Protein 3HZS (pdb70)

Foldseek 3Di:
DLCQADDCPDVCSLVVLVPDPQQDFLVQFQLLLLLLQCLQAPVCLQPDQFQCVPQCVCCVPVDPDNVSHHDRGHLLLVLQCQNHDDDDDDPVVSVVSSVVSNVNSVPDHSRSSSSSRQSAADQAPPHGHVQVCCCVPPNAGRRPPDPPGHHQASLNSNLSSLCSVPRHPADPVDGDVVSVVSSLVSLVSSDVSVVDHPVSSVVNVVVSD

Radius of gyration: 16.62 Å; Cα contacts (8 Å, |Δi|>4): 287; chains: 1; bounding box: 38×44×39 Å

InterPro domains:
  IPR001264 Glycosyl transferase, family 51 [PF00912] (75-250)
  IPR022978 Monofunctional glycosyl transferase [MF_01434] (1-269)
  IPR023346 Lysozyme-like domain superfamily [SSF53955] (76-265)
  IPR036950 Transglycosylase domain [G3DSA:1.10.3810.10] (61-268)
  IPR050396 Glycosyltransferase 51/Transpeptidase [PTHR32282] (18-265)

Solvent-accessible surface area: 11010 Å² total; per-residue (Å²): 55,129,162,39,15,7,136,22,136,79,8,82,35,0,98,60,1,65,132,23,124,37,47,14,28,0,82,56,2,24,105,47,0,12,0,0,0,1,1,34,16,2,46,38,0,92,113,16,144,0,58,14,133,173,2,75,68,130,6,105,154,88,47,185,36,112,196,68,77,47,62,73,30,12,0,0,11,20,5,0,76,40,2,12,89,127,84,121,127,50,166,103,69,50,64,96,2,55,124,9,0,108,125,0,26,178,109,14,87,33,36,42,0,0,5,2,0,0,0,7,8,59,0,2,83,113,38,67,8,0,18,12,0,0,53,92,47,49,37,8,5,1,42,97,95,25,140,136,69,76,70,0,53,13,16,28,0,0,11,0,0,0,7,23,82,28,28,98,116,30,67,26,149,124,46,58,123,76,0,39,82,90,0,33,58,0,0,78,37,0,59,112,45,132,59,12,79,87,105,64,29,91,98,2,32,62,86,31,160

Secondary structure (DSSP, 8-state):
-GGG-B--SSGGGGGGGGGSTT---GGGS-HHHHHHHHHHH-TTTTTSSSS-HHHHHHHHHT-SSSTT---S--HHHHHHHHHBPP----HHHHHHHHHHHHHHHHHS-HHHHHHHHHTSS--BTTB-SHHHHHHHHHS-B--TT-SSSPBPPHHHHHHHHHHTTSTTT--SSS--HHHHHHHHHHHHHHHHTTSS-HHHHHHHHHHH-

B-factor: mean 36.01, std 10.02, range [15.42, 77.29]

Nearest PDB structures (foldseek):
  3hzs-assembly1_A  TM=1.005E+00  e=8.837E-34  Staphylococcus aureus subsp. aureus MW2
  3vmq-assembly1_A  TM=9.433E-01  e=2.915E-25  Staphylococcus aureus subsp. aureus Mu50
  3vmt-assembly2_B  TM=9.239E-01  e=6.016E-25  Staphylococcus aureus subsp. aureus Mu50
  3vmq-assembly2_B  TM=9.248E-01  e=9.584E-25  Staphylococcus aureus subsp. aureus Mu50
  3vms-assembly1_A  TM=9.118E-01  e=1.608E-24  Staphylococcus aureus subsp. aureus Mu50

Sequence (209 aa):
NLYFQGHMDNVDELRKIENKSSFVSADNMPEYVKGAFISMQDERFYNHHGFDLKGTTRALFSTISDRDVQGGSTITQQVVKNYFYDNDRSFTRKVKELFFVAHRVEKQYNKNEILSFYLNNIYFGDNQYTLEGAANHYFGTTVNKNSTTMSHITVLQSAILASKVNAPSVYNINNMSENFTQQRRVSSTNLEKMKQQNYINETQYQQAMSQLN

Organism: Staphylococcus aureus (strain MW2) (NCBI:txid196620)

CATH classification: 1.10.3810.10

Structure (mmCIF, N/CA/C/O backbone):
data_3HZS
#
_entry.id   3HZS
#
_cell.length_a   114.422
_cell.length_b   114.422
_cell.length_c   128.844
_cell.angle_alpha   90.00
_cell.angle_beta   90.00
_cell.angle_gamma   120.00
#
_symmetry.space_group_name_H-M   'H 3 2'
#
loop_
_entity.id
_entity.type
_entity.pdbx_description
1 polymer 'Monofunctional glycosyltransferase'
2 non-polymer MOENOMYCIN
3 non-polymer 'PHOSPHATE ION'
4 water water
#
loop_
_atom_site.group_PDB
_atom_site.id
_atom_site.type_symbol
_atom_site.label_atom_id
_atom_site.label_alt_id
_atom_site.label_comp_id
_atom_site.label_asym_id
_atom_site.label_entity_id
_atom_site.label_seq_id
_atom_site.pdbx_PDB_ins_code
_atom_site.Cartn_x
_atom_site.Cartn_y
_atom_site.Cartn_z
_atom_site.occupancy
_atom_site.B_iso_or_equiv
_atom_site.auth_seq_id
_atom_site.auth_comp_id
_atom_site.auth_asym_id
_atom_site.auth_atom_id
_atom_site.pdbx_PDB_model_num
ATOM 1 N N . ASN A 1 1 ? -37.607 -42.871 52.086 1.00 41.38 60 ASN A N 1
ATOM 2 C CA . ASN A 1 1 ? -36.785 -42.569 53.323 1.00 34.73 60 ASN A CA 1
ATOM 3 C C . ASN A 1 1 ? -36.908 -43.626 54.422 1.00 32.63 60 ASN A C 1
ATOM 4 O O . ASN A 1 1 ? -36.467 -43.414 55.562 1.00 29.13 60 ASN A O 1
ATOM 9 N N . LEU A 1 2 ? -37.483 -44.776 54.095 1.00 27.99 61 LEU A N 1
ATOM 10 C CA . LEU A 1 2 ? -37.796 -45.784 55.133 1.00 30.13 61 LEU A CA 1
ATOM 11 C C . LEU A 1 2 ? -36.594 -46.237 55.936 1.00 26.49 61 LEU A C 1
ATOM 12 O O . LEU A 1 2 ? -36.714 -46.596 57.127 1.00 29.20 61 LEU A O 1
ATOM 17 N N . TYR A 1 3 ? -35.434 -46.244 55.308 1.00 27.06 62 TYR A N 1
ATOM 18 C CA . TYR A 1 3 ? -34.232 -46.733 55.995 1.00 28.61 62 TYR A CA 1
ATOM 19 C C . TYR A 1 3 ? -33.878 -45.886 57.231 1.00 23.50 62 TYR A C 1
ATOM 20 O O . TYR A 1 3 ? -33.321 -46.356 58.202 1.00 29.94 62 TYR A 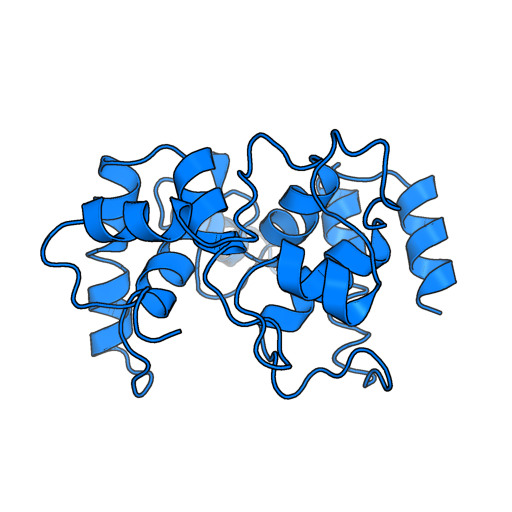O 1
ATOM 29 N N . PHE A 1 4 ? -34.224 -44.616 57.187 1.00 23.15 63 PHE A N 1
ATOM 30 C CA . PHE A 1 4 ? -33.890 -43.644 58.215 1.00 23.66 63 PHE A CA 1
ATOM 31 C C . PHE A 1 4 ? -35.145 -43.418 59.045 1.00 25.65 63 PHE A C 1
ATOM 32 O O . PHE A 1 4 ? -35.348 -42.328 59.606 1.00 28.66 63 PHE A O 1
ATOM 40 N N . GLN A 1 5 ? -35.996 -44.446 59.122 1.00 24.94 64 GLN A N 1
ATOM 41 C CA . GLN A 1 5 ? -37.132 -44.437 60.053 1.00 23.65 64 GLN A CA 1
ATOM 42 C C . GLN A 1 5 ? -37.087 -45.737 60.878 1.00 26.86 64 GLN A C 1
ATOM 43 O O . GLN A 1 5 ? -36.329 -46.625 60.533 1.00 26.74 64 GLN A O 1
ATOM 49 N N . GLY A 1 6 ? -37.876 -45.853 61.951 1.00 24.42 65 GLY A N 1
ATOM 50 C CA . GLY A 1 6 ? -37.793 -47.061 62.801 1.00 24.95 65 GLY A CA 1
ATOM 51 C C . GLY A 1 6 ? -38.767 -46.981 63.960 1.00 27.63 65 GLY A C 1
ATOM 52 O O . GLY A 1 6 ? -39.732 -46.217 63.886 1.00 24.16 65 GLY A O 1
ATOM 53 N N . HIS A 1 7 ? -38.510 -47.751 65.028 1.00 27.14 66 HIS A N 1
ATOM 54 C CA . HIS A 1 7 ? -39.426 -47.874 66.168 1.00 26.20 66 HIS A CA 1
ATOM 55 C C . HIS A 1 7 ? -38.788 -47.279 67.355 1.00 29.42 66 HIS A C 1
ATOM 56 O O . HIS A 1 7 ? -39.442 -47.106 68.375 1.00 29.57 66 HIS A O 1
ATOM 63 N N . MET A 1 8 ? -37.519 -46.854 67.212 1.00 28.77 67 MET A N 1
ATOM 64 C CA . MET A 1 8 ? -36.855 -46.247 68.330 1.00 28.76 67 MET A CA 1
ATOM 65 C C . MET A 1 8 ? -36.768 -47.211 69.524 1.00 31.78 67 MET A C 1
ATOM 66 O O . MET A 1 8 ? -37.076 -46.884 70.657 1.00 35.62 67 MET A O 1
ATOM 71 N N . ASP A 1 9 ? -36.247 -48.385 69.290 1.00 35.81 68 ASP A N 1
ATOM 72 C CA . ASP A 1 9 ? -35.797 -49.216 70.437 1.00 37.38 68 ASP A CA 1
ATOM 73 C C . ASP A 1 9 ? -34.719 -48.482 71.224 1.00 35.04 68 ASP A C 1
ATOM 74 O O . ASP A 1 9 ? -34.611 -48.629 72.420 1.00 42.34 68 ASP A O 1
ATOM 79 N N . ASN A 1 10 ? -33.913 -47.644 70.574 1.00 34.90 69 ASN A N 1
ATOM 80 C CA . ASN A 1 10 ? -32.898 -46.917 71.311 1.00 29.28 69 ASN A CA 1
ATOM 81 C C . ASN A 1 10 ? -32.781 -45.589 70.601 1.00 28.98 69 ASN A C 1
ATOM 82 O O . ASN A 1 10 ? -32.838 -45.590 69.388 1.00 27.94 69 ASN A O 1
ATOM 87 N N . VAL A 1 11 ? -32.574 -44.472 71.325 1.00 28.58 70 VAL A N 1
ATOM 88 C CA . VAL A 1 11 ? -32.421 -43.188 70.615 1.00 31.03 70 VAL A CA 1
ATOM 89 C C . VAL A 1 11 ? -31.221 -43.092 69.712 1.00 32.43 70 VAL A C 1
ATOM 90 O O . VAL A 1 11 ? -31.073 -42.106 68.967 1.00 33.43 70 VAL A O 1
ATOM 94 N N . ASP A 1 12 ? -30.347 -44.109 69.735 1.00 31.35 71 ASP A N 1
ATOM 95 C CA . ASP A 1 12 ? -29.134 -43.977 68.922 1.00 33.04 71 ASP A CA 1
ATOM 96 C C . ASP A 1 12 ? -29.451 -44.343 67.490 1.00 28.61 71 ASP A C 1
ATOM 97 O O . ASP A 1 12 ? -28.642 -44.146 66.589 1.00 27.77 71 ASP A O 1
ATOM 102 N N . GLU A 1 13 ? -30.686 -44.749 67.252 1.00 26.34 72 GLU A N 1
ATOM 103 C CA . GLU A 1 13 ? -31.098 -44.951 65.848 1.00 24.78 72 GLU A CA 1
ATOM 104 C C . GLU A 1 13 ? -31.052 -43.697 64.993 1.00 21.19 72 GLU A C 1
ATOM 105 O O . GLU A 1 13 ? -30.936 -43.776 63.769 1.00 27.33 72 GLU A O 1
ATOM 111 N N . LEU A 1 14 ? -31.161 -42.535 65.615 1.00 22.82 73 LEU A N 1
ATOM 112 C CA . LEU A 1 14 ? -31.131 -41.261 64.874 1.00 23.76 73 LEU A CA 1
ATOM 113 C C . LEU A 1 14 ? -29.735 -41.011 64.280 1.00 25.73 73 LEU A C 1
ATOM 114 O O . LEU A 1 14 ? -29.594 -40.283 63.293 1.00 28.61 73 LEU A O 1
ATOM 119 N N . ARG A 1 15 ? -28.702 -41.640 64.855 1.00 23.52 74 ARG A N 1
ATOM 120 C CA . ARG A 1 15 ? -27.305 -41.380 64.400 1.00 25.27 74 ARG A CA 1
ATOM 121 C C . ARG A 1 15 ? -27.141 -41.862 62.981 1.00 26.09 74 ARG A C 1
ATOM 122 O O . ARG A 1 15 ? -26.245 -41.430 62.260 1.00 30.91 74 ARG A O 1
ATOM 130 N N . LYS A 1 16 ? -28.010 -42.734 62.536 1.00 27.76 75 LYS A N 1
ATOM 131 C CA . LYS A 1 16 ? -27.838 -43.226 61.190 1.00 31.42 75 LYS A CA 1
ATOM 132 C C . LYS A 1 16 ? -28.151 -42.177 60.113 1.00 30.84 75 LYS A C 1
ATOM 133 O O . LYS A 1 16 ? -27.632 -42.262 58.994 1.00 31.25 75 LYS A O 1
ATOM 139 N N . ILE A 1 17 ? -28.938 -41.154 60.478 1.00 30.62 76 ILE A N 1
ATOM 140 C CA . ILE A 1 17 ? -29.133 -39.952 59.607 1.00 27.09 76 ILE A CA 1
ATOM 141 C C . ILE A 1 17 ? -27.797 -39.306 59.165 1.00 25.99 76 ILE A C 1
ATOM 142 O O . ILE A 1 17 ? -27.692 -38.719 58.089 1.00 26.72 76 ILE A O 1
ATOM 147 N N . GLU A 1 18 ? -26.769 -39.409 60.024 1.00 25.69 77 GLU A N 1
ATOM 148 C CA . GLU A 1 18 ? -25.447 -38.884 59.740 1.00 22.23 77 GLU A CA 1
ATOM 149 C C . GLU A 1 18 ? -24.762 -39.481 58.507 1.00 27.91 77 GLU A C 1
ATOM 150 O O . GLU A 1 18 ? -23.907 -38.838 57.878 1.00 29.04 77 GLU A O 1
ATOM 156 N N . ASN A 1 19 ? -25.150 -40.693 58.128 1.00 28.69 78 ASN A N 1
ATOM 157 C CA . ASN A 1 19 ? -24.602 -41.300 56.889 1.00 31.00 78 ASN A CA 1
ATOM 158 C C . ASN A 1 19 ? -25.287 -40.962 55.564 1.00 32.58 78 ASN A C 1
ATOM 159 O O . ASN A 1 19 ? -24.819 -41.396 54.497 1.00 34.62 78 ASN A O 1
ATOM 164 N N . LYS A 1 20 ? -26.341 -40.142 55.588 1.00 30.07 79 LYS A N 1
ATOM 165 C CA . LYS A 1 20 ? -26.944 -39.680 54.330 1.00 29.80 79 LYS A CA 1
ATOM 166 C C . LYS A 1 20 ? -25.891 -38.970 53.502 1.00 32.66 79 LYS A C 1
ATOM 167 O O . LYS A 1 20 ? -25.087 -38.210 54.049 1.00 32.88 79 LYS A O 1
ATOM 173 N N . SER A 1 21 ? -25.905 -39.161 52.188 1.00 28.59 80 SER A N 1
ATOM 174 C CA . SER A 1 21 ? -24.919 -38.475 51.350 1.00 35.83 80 SER A CA 1
ATOM 175 C C . SER A 1 21 ? -24.979 -36.952 51.404 1.00 34.67 80 SER A C 1
ATOM 176 O O . SER A 1 21 ? -23.948 -36.267 51.242 1.00 33.69 80 SER A O 1
ATOM 179 N N . SER A 1 22 ? -26.168 -36.389 51.615 1.00 31.08 81 SER A N 1
ATOM 180 C CA . SER A 1 22 ? -26.257 -34.939 51.549 1.00 31.36 81 SER A CA 1
ATOM 181 C C . SER A 1 22 ? -26.386 -34.440 52.953 1.00 29.28 81 SER A C 1
ATOM 182 O O . SER A 1 22 ? -26.756 -33.311 53.175 1.00 30.92 81 SER A O 1
ATOM 185 N N . PHE A 1 23 ? -26.101 -35.298 53.924 1.00 27.53 82 PHE A N 1
ATOM 186 C CA . PHE A 1 23 ? -26.094 -34.857 55.319 1.00 27.94 82 PHE A CA 1
ATOM 187 C C . PHE A 1 23 ? -25.245 -33.574 55.461 1.00 30.25 82 PHE A C 1
ATOM 188 O O . PHE A 1 23 ? -24.172 -33.515 54.909 1.00 28.99 82 PHE A O 1
ATOM 196 N N . VAL A 1 24 ? -25.750 -32.552 56.162 1.00 27.15 83 VAL A N 1
ATOM 197 C CA . VAL A 1 24 ? -25.001 -31.377 56.551 1.00 25.90 83 VAL A CA 1
ATOM 198 C C . VAL A 1 24 ? -25.340 -31.116 57.997 1.00 30.77 83 VAL A C 1
ATOM 199 O O . VAL A 1 24 ? -26.512 -30.915 58.393 1.00 29.24 83 VAL A O 1
ATOM 203 N N . SER A 1 25 ? -24.300 -31.088 58.803 1.00 28.05 84 SER A N 1
ATOM 204 C CA . SER A 1 25 ? -24.451 -30.815 60.226 1.00 29.42 84 SER A CA 1
ATOM 205 C C . SER A 1 25 ? -24.960 -29.407 60.532 1.00 27.58 84 SER A C 1
ATOM 206 O O . SER A 1 25 ? -24.575 -28.456 59.888 1.00 30.05 84 SER A O 1
ATOM 209 N N . ALA A 1 26 ? -25.765 -29.244 61.578 1.00 32.21 85 ALA A N 1
ATOM 210 C CA . ALA A 1 26 ? -26.222 -27.905 61.958 1.00 31.88 85 ALA A CA 1
ATOM 211 C C . ALA A 1 26 ? -25.024 -26.960 62.193 1.00 34.16 85 ALA A C 1
ATOM 212 O O . ALA A 1 26 ? -25.053 -25.807 61.797 1.00 36.14 85 ALA A O 1
ATOM 214 N N . ASP A 1 27 ? -24.009 -27.461 62.887 1.00 34.06 86 ASP A N 1
ATOM 215 C CA . ASP A 1 27 ? -22.725 -26.764 63.093 1.00 38.76 86 ASP A CA 1
ATOM 216 C C . ASP A 1 27 ? -22.167 -26.150 61.815 1.00 37.67 86 ASP A C 1
ATOM 217 O O . ASP A 1 27 ? -21.543 -25.101 61.852 1.00 36.88 86 ASP A O 1
ATOM 222 N N . ASN A 1 28 ? -22.427 -26.789 60.677 1.00 33.84 87 ASN A N 1
ATOM 223 C CA . ASN A 1 28 ? -21.891 -26.347 59.420 1.00 31.66 87 ASN A CA 1
ATOM 224 C C . ASN A 1 28 ? -22.820 -25.495 58.649 1.00 31.51 87 ASN A C 1
ATOM 225 O O . ASN A 1 28 ? -22.607 -25.276 57.461 1.00 32.61 87 ASN A O 1
ATOM 230 N N . MET A 1 29 ? -23.864 -25.003 59.292 1.00 30.04 88 MET A N 1
ATOM 231 C CA . MET A 1 29 ? -24.825 -24.165 58.550 1.00 33.53 88 MET A CA 1
ATOM 232 C C . MET A 1 29 ? -24.744 -22.693 58.992 1.00 32.22 88 MET A C 1
ATOM 233 O O . MET A 1 29 ? -24.457 -22.390 60.131 1.00 31.72 88 MET A O 1
ATOM 238 N N . PRO A 1 30 ? -25.045 -21.764 58.083 1.00 35.32 89 PRO A N 1
ATOM 239 C CA . PRO A 1 30 ? -25.129 -20.365 58.575 1.00 34.43 89 PRO A CA 1
ATOM 240 C C . PRO A 1 30 ? -26.264 -20.236 59.584 1.00 37.36 89 PRO A C 1
ATOM 241 O O . PRO A 1 30 ? -27.261 -20.942 59.468 1.00 36.98 89 PRO A O 1
ATOM 245 N N . GLU A 1 31 ? -26.087 -19.375 60.583 1.00 37.44 90 GLU A N 1
ATOM 246 C CA . GLU A 1 31 ? -27.109 -19.090 61.578 1.00 40.70 90 GLU A CA 1
ATOM 247 C C . GLU A 1 31 ? -28.416 -18.686 60.974 1.00 37.73 90 GLU A C 1
ATOM 248 O O . GLU A 1 31 ? -29.462 -19.038 61.501 1.00 41.05 90 GLU A O 1
ATOM 254 N N . TYR A 1 32 ? -28.405 -17.908 59.908 1.00 35.28 91 TYR A N 1
ATOM 255 C CA . TYR A 1 32 ? -29.704 -17.448 59.425 1.00 38.94 91 TYR A CA 1
ATOM 256 C C . TYR A 1 32 ? -30.512 -18.599 58.801 1.00 35.77 91 TYR A C 1
ATOM 257 O O . TYR A 1 32 ? -31.742 -18.548 58.745 1.00 33.67 91 TYR A O 1
ATOM 266 N N . VAL A 1 33 ? -29.793 -19.630 58.338 1.00 34.46 92 VAL A N 1
ATOM 267 C CA . VAL A 1 33 ? -30.407 -20.845 57.831 1.00 32.05 92 VAL A CA 1
ATOM 268 C C . VAL A 1 33 ? -31.081 -21.560 58.979 1.00 30.56 92 VAL A C 1
ATOM 269 O O . VAL A 1 33 ? -32.282 -21.804 58.963 1.00 29.48 92 VAL A O 1
ATOM 273 N N . LYS A 1 34 ? -30.317 -21.857 60.007 1.00 25.93 93 LYS A N 1
ATOM 274 C CA . LYS A 1 34 ? -30.932 -22.473 61.140 1.00 28.31 93 LYS A CA 1
ATOM 275 C C . LYS A 1 34 ? -32.092 -21.608 61.699 1.00 30.58 93 LYS A C 1
ATOM 276 O O . LYS A 1 34 ? -33.188 -22.143 62.042 1.00 28.65 93 LYS A O 1
ATOM 282 N N . GLY A 1 35 ? -31.870 -20.300 61.851 1.00 30.18 94 GLY A N 1
ATOM 283 C CA . GLY A 1 35 ? -32.909 -19.443 62.477 1.00 27.42 94 GLY A CA 1
ATOM 284 C C . GLY A 1 35 ? -34.157 -19.419 61.613 1.00 25.46 94 GLY A C 1
ATOM 285 O O . GLY A 1 35 ? -35.235 -19.199 62.099 1.00 30.32 94 GLY A O 1
ATOM 286 N N . ALA A 1 36 ? -34.045 -19.619 60.309 1.00 26.79 95 ALA A N 1
ATOM 287 C CA . ALA A 1 36 ? -35.266 -19.679 59.477 1.00 26.41 95 ALA A CA 1
ATOM 288 C C . ALA A 1 36 ? -36.240 -20.746 60.046 1.00 28.89 95 ALA A C 1
ATOM 289 O O . ALA A 1 36 ? -37.408 -20.473 60.252 1.00 29.41 95 ALA A O 1
ATOM 291 N N . PHE A 1 37 ? -35.702 -21.927 60.343 1.00 27.67 96 PHE A N 1
ATOM 292 C CA . PHE A 1 37 ? -36.434 -23.061 60.913 1.00 26.88 96 PHE A CA 1
ATOM 293 C C . PHE A 1 37 ? -36.779 -22.868 62.359 1.00 27.64 96 PHE A C 1
ATOM 294 O O . PHE A 1 37 ? -37.938 -23.083 62.776 1.00 30.48 96 PHE A O 1
ATOM 302 N N . ILE A 1 38 ? -35.797 -22.488 63.161 1.00 27.36 97 ILE A N 1
ATOM 303 C CA . ILE A 1 38 ? -36.079 -22.218 64.573 1.00 29.82 97 ILE A CA 1
ATOM 304 C C . ILE A 1 38 ? -37.197 -21.142 64.779 1.00 32.61 97 ILE A C 1
ATOM 305 O O . ILE A 1 38 ? -38.165 -21.328 65.567 1.00 32.72 97 ILE A O 1
ATOM 310 N N . SER A 1 39 ? -37.047 -20.013 64.087 1.00 31.43 98 SER A N 1
ATOM 311 C CA . SER A 1 39 ? -37.997 -18.876 64.219 1.00 34.21 98 SER A CA 1
ATOM 312 C C . SER A 1 39 ? -39.419 -19.321 63.817 1.00 33.58 98 SER A C 1
ATOM 313 O O . SER A 1 39 ? -40.378 -18.938 64.415 1.00 33.54 98 SER A O 1
ATOM 316 N N . MET A 1 40 ? -39.533 -20.175 62.819 1.00 34.98 99 MET A N 1
ATOM 317 C CA . MET A 1 40 ? -40.823 -20.532 62.267 1.00 35.77 99 MET A CA 1
ATOM 318 C C . MET A 1 40 ? -41.472 -21.722 63.016 1.00 37.50 99 MET A C 1
ATOM 319 O O . MET A 1 40 ? -42.673 -21.909 62.893 1.00 35.84 99 MET A O 1
ATOM 324 N N . GLN A 1 41 ? -40.673 -22.541 63.721 1.00 34.26 100 GLN A N 1
ATOM 325 C CA . GLN A 1 41 ? -41.138 -23.836 64.251 1.00 32.41 100 GLN A CA 1
ATOM 326 C C . GLN A 1 41 ? -41.071 -23.867 65.755 1.00 31.58 100 GLN A C 1
ATOM 327 O O . GLN A 1 41 ? -41.869 -24.563 66.402 1.00 31.58 100 GLN A O 1
ATOM 333 N N . ASP A 1 42 ? -40.142 -23.122 66.346 1.00 28.77 101 ASP A N 1
ATOM 334 C CA . ASP A 1 42 ? -39.888 -23.355 67.792 1.00 31.67 101 ASP A CA 1
ATOM 335 C C . ASP A 1 42 ? -38.823 -22.393 68.293 1.00 34.05 101 ASP A C 1
ATOM 336 O O . ASP A 1 42 ? -37.645 -22.790 68.513 1.00 33.47 101 ASP A O 1
ATOM 341 N N . GLU A 1 43 ? -39.240 -21.142 68.510 1.00 30.45 102 GLU A N 1
ATOM 342 C CA . GLU A 1 4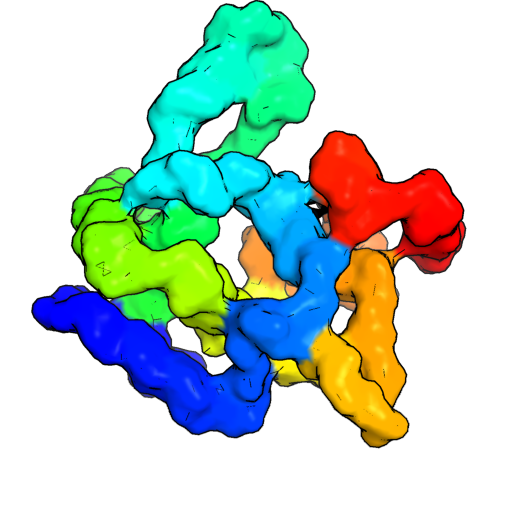3 ? -38.301 -20.074 68.760 1.00 33.55 102 GLU A CA 1
ATOM 343 C C . GLU A 1 43 ? -37.398 -20.275 69.925 1.00 35.52 102 GLU A C 1
ATOM 344 O O . GLU A 1 43 ? -36.249 -19.886 69.854 1.00 38.58 102 GLU A O 1
ATOM 350 N N . ARG A 1 44 ? -37.910 -20.843 71.002 1.00 33.63 103 ARG A N 1
ATOM 351 C CA . ARG A 1 44 ? -37.076 -21.068 72.178 1.00 37.01 103 ARG A CA 1
ATOM 352 C C . ARG A 1 44 ? -36.432 -22.453 72.176 1.00 36.53 103 ARG A C 1
ATOM 353 O O . ARG A 1 44 ? -36.046 -22.961 73.230 1.00 35.91 103 ARG A O 1
ATOM 361 N N . PHE A 1 45 ? -36.293 -23.033 70.978 1.00 37.49 104 PHE A N 1
ATOM 362 C CA . PHE A 1 45 ? -35.644 -24.334 70.801 1.00 35.47 104 PHE A CA 1
ATOM 363 C C . PHE A 1 45 ? -34.426 -24.520 71.718 1.00 35.40 104 PHE A C 1
ATOM 364 O O . PHE A 1 45 ? -34.318 -25.531 72.435 1.00 33.18 104 PHE A O 1
ATOM 372 N N . TYR A 1 46 ? -33.479 -23.569 71.679 1.00 38.07 105 TYR A N 1
ATOM 373 C CA . TYR A 1 46 ? -32.228 -23.755 72.439 1.00 39.53 105 TYR A CA 1
ATOM 374 C C . TYR A 1 46 ? -32.415 -23.723 73.936 1.00 41.12 105 TYR A C 1
ATOM 375 O O . TYR A 1 46 ? -31.645 -24.309 74.683 1.00 44.86 105 TYR A O 1
ATOM 384 N N . ASN A 1 47 ? -33.465 -23.050 74.366 1.00 43.87 106 ASN A N 1
ATOM 385 C CA . ASN A 1 47 ? -33.715 -22.848 75.776 1.00 48.51 106 ASN A CA 1
ATOM 386 C C . ASN A 1 47 ? -34.516 -23.923 76.466 1.00 48.02 106 ASN A C 1
ATOM 387 O O . ASN A 1 47 ? -34.315 -24.166 77.627 1.00 52.64 106 ASN A O 1
ATOM 392 N N . HIS A 1 48 ? -35.442 -24.580 75.791 1.00 46.54 107 HIS A N 1
ATOM 393 C CA . HIS A 1 48 ? -36.327 -25.455 76.538 1.00 39.92 107 HIS A CA 1
ATOM 394 C C . HIS A 1 48 ? -35.809 -26.879 76.552 1.00 39.88 107 HIS A C 1
ATOM 395 O O . HIS A 1 48 ? -34.739 -27.177 76.044 1.00 41.12 107 HIS A O 1
ATOM 402 N N . HIS A 1 49 ? -36.552 -27.777 77.150 1.00 37.60 108 HIS A N 1
ATOM 403 C CA . HIS A 1 49 ? -36.124 -29.158 77.192 1.00 39.73 108 HIS A CA 1
ATOM 404 C C . HIS A 1 49 ? -37.065 -30.054 76.359 1.00 36.79 108 HIS A C 1
ATOM 405 O O . HIS A 1 49 ? -37.266 -31.216 76.651 1.00 33.79 108 HIS A O 1
ATOM 412 N N . GLY A 1 50 ? -37.647 -29.480 75.311 1.00 35.45 109 GLY A N 1
ATOM 413 C CA . GLY A 1 50 ? -38.348 -30.321 74.385 1.00 38.14 109 GLY A CA 1
ATOM 414 C C . GLY A 1 50 ? -39.824 -30.088 74.321 1.00 39.94 109 GLY A C 1
ATOM 415 O O . GLY A 1 50 ? -40.464 -30.602 73.386 1.00 40.15 109 GLY A O 1
ATOM 416 N N . PHE A 1 51 ? -40.343 -29.294 75.279 1.00 37.45 110 PHE A N 1
ATOM 417 C CA . PHE A 1 51 ? -41.768 -29.101 75.497 1.00 36.47 110 PHE A CA 1
ATOM 418 C C . PHE A 1 51 ? -42.178 -27.639 75.510 1.00 40.06 110 PHE A C 1
ATOM 419 O O . PHE A 1 51 ? -43.256 -27.296 75.015 1.00 41.25 110 PHE A O 1
ATOM 427 N N . ASP A 1 52 ? -41.350 -26.775 76.089 1.00 35.22 111 ASP A N 1
ATOM 428 C CA . ASP A 1 52 ? -41.612 -25.329 75.999 1.00 39.51 111 ASP A CA 1
ATOM 429 C C . ASP A 1 52 ? -42.906 -24.944 76.746 1.00 37.02 111 ASP A C 1
ATOM 430 O O . ASP A 1 52 ? -43.643 -24.042 76.316 1.00 37.47 111 ASP A O 1
ATOM 435 N N . LEU A 1 53 ? -43.169 -25.652 77.836 1.00 37.18 112 LEU A N 1
ATOM 436 C CA . LEU A 1 53 ? -44.299 -25.416 78.697 1.00 41.90 112 LEU A CA 1
ATOM 437 C C . LEU A 1 53 ? -44.399 -23.979 79.171 1.00 44.02 112 LEU A C 1
ATOM 438 O O . LEU A 1 53 ? -45.454 -23.368 79.011 1.00 46.72 112 LEU A O 1
ATOM 443 N N . LYS A 1 54 ? -43.304 -23.436 79.718 1.00 44.94 113 LYS A N 1
ATOM 444 C CA . LYS A 1 54 ? -43.267 -22.033 80.215 1.00 41.90 113 LYS A CA 1
ATOM 445 C C . LYS A 1 54 ? -43.626 -21.036 79.166 0.50 40.88 113 LYS A C 1
ATOM 446 O O . LYS A 1 54 ? -44.516 -20.265 79.363 1.00 39.08 113 LYS A O 1
ATOM 452 N N . GLY A 1 55 ? -42.927 -21.053 78.040 1.00 42.57 114 GLY A N 1
ATOM 453 C CA . GLY A 1 55 ? -43.119 -20.026 77.018 1.00 40.70 114 GLY A CA 1
ATOM 454 C C . GLY A 1 55 ? -44.484 -20.130 76.344 1.00 41.08 114 GLY A C 1
ATOM 455 O O . GLY A 1 55 ? -45.084 -19.120 75.928 1.00 38.76 114 GLY A O 1
ATOM 456 N N . THR A 1 56 ? -44.953 -21.360 76.202 1.00 40.48 115 THR A N 1
ATOM 457 C CA . THR A 1 56 ? -46.254 -21.634 75.612 1.00 42.37 115 THR A CA 1
ATOM 458 C C . THR A 1 56 ? -47.337 -21.022 76.507 1.00 43.86 115 THR A C 1
ATOM 459 O O . THR A 1 56 ? -48.299 -20.425 76.046 1.00 44.36 115 THR A O 1
ATOM 463 N N . THR A 1 57 ? -47.167 -21.200 77.801 1.00 41.81 116 THR A N 1
ATOM 464 C CA . THR A 1 57 ? -48.122 -20.714 78.774 1.00 42.49 116 THR A CA 1
ATOM 465 C C . THR A 1 57 ? -48.164 -19.181 78.798 1.00 40.27 116 THR A C 1
ATOM 466 O O . THR A 1 57 ? -49.231 -18.601 78.763 1.00 40.73 116 THR A O 1
ATOM 470 N N . ARG A 1 58 ? -47.008 -18.535 78.776 1.00 40.98 117 ARG A N 1
ATOM 471 C CA . ARG A 1 58 ? -46.968 -17.071 78.687 1.00 42.48 117 ARG A CA 1
ATOM 472 C C . ARG A 1 58 ? -47.674 -16.605 77.424 1.00 43.35 117 ARG A C 1
ATOM 473 O O . ARG A 1 58 ? -48.517 -15.690 77.494 1.00 43.85 117 ARG A O 1
ATOM 481 N N . ALA A 1 59 ? -47.331 -17.193 76.271 1.00 40.24 118 ALA A N 1
ATOM 482 C CA . ALA A 1 59 ? -47.828 -16.681 74.965 1.00 41.08 118 ALA A CA 1
ATOM 483 C C . ALA A 1 59 ? -49.368 -16.724 74.985 1.00 47.15 118 ALA A C 1
ATOM 484 O O . ALA A 1 59 ? -50.095 -15.897 74.334 1.00 45.66 118 ALA A O 1
ATOM 486 N N . LEU A 1 60 ? -49.852 -17.698 75.752 1.00 46.97 119 LEU A N 1
ATOM 487 C CA . LEU A 1 60 ? -51.281 -17.913 75.928 1.00 51.96 119 LEU A CA 1
ATOM 488 C C . LEU A 1 60 ? -51.883 -16.892 76.912 1.00 52.50 119 LEU A C 1
ATOM 489 O O . LEU A 1 60 ? -52.726 -16.096 76.538 1.00 54.21 119 LEU A O 1
ATOM 494 N N . PHE A 1 61 ? 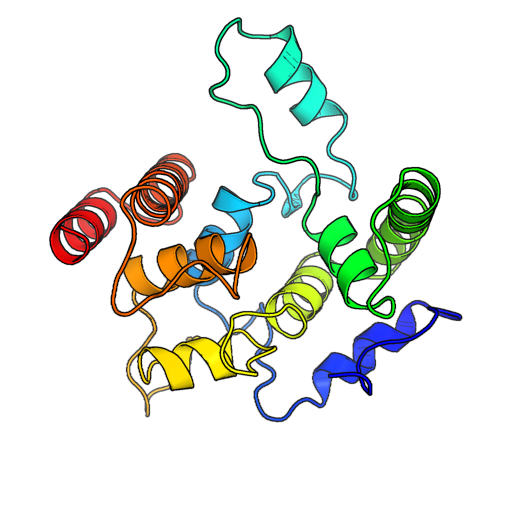-51.400 -16.887 78.142 1.00 52.59 120 PHE A N 1
ATOM 495 C CA . PHE A 1 61 ? -52.024 -16.130 79.187 1.00 55.28 120 PHE A CA 1
ATOM 496 C C . PHE A 1 61 ? -51.499 -14.739 79.444 1.00 56.76 120 PHE A C 1
ATOM 497 O O . PHE A 1 61 ? -52.174 -13.997 80.124 1.00 59.67 120 PHE A O 1
ATOM 505 N N . SER A 1 62 ? -50.319 -14.366 78.955 1.00 54.88 121 SER A N 1
ATOM 506 C CA . SER A 1 62 ? -49.792 -13.046 79.290 1.00 56.34 121 SER A CA 1
ATOM 507 C C . SER A 1 62 ? -50.348 -11.850 78.483 1.00 57.37 121 SER A C 1
ATOM 508 O O . SER A 1 62 ? -50.489 -10.738 79.019 1.00 59.59 121 SER A O 1
ATOM 511 N N . THR A 1 63 ? -50.638 -12.064 77.201 1.00 54.23 122 THR A N 1
ATOM 512 C CA . THR A 1 63 ? -51.118 -10.999 76.337 1.00 49.17 122 THR A CA 1
ATOM 513 C C . THR A 1 63 ? -52.388 -11.512 75.721 1.00 48.28 122 THR A C 1
ATOM 514 O O . THR A 1 63 ? -52.581 -12.732 75.671 1.00 45.53 122 THR A O 1
ATOM 518 N N . ILE A 1 64 ? -53.275 -10.608 75.291 1.00 45.59 123 ILE A N 1
ATOM 519 C CA . ILE A 1 64 ? -54.508 -11.021 74.613 1.00 44.29 123 ILE A CA 1
ATOM 520 C C . ILE A 1 64 ? -54.147 -11.376 73.195 1.00 40.96 123 ILE A C 1
ATOM 521 O O . ILE A 1 64 ? -54.813 -12.155 72.511 1.00 41.96 123 ILE A O 1
ATOM 526 N N . SER A 1 65 ? -53.077 -10.755 72.745 1.00 38.30 124 SER A N 1
ATOM 527 C CA . SER A 1 65 ? -52.561 -10.935 71.396 1.00 36.77 124 SER A CA 1
ATOM 528 C C . SER A 1 65 ? -52.159 -12.405 71.099 1.00 34.58 124 SER A C 1
ATOM 529 O O . SER A 1 65 ? -51.747 -13.131 72.010 1.00 30.46 124 SER A O 1
ATOM 532 N N . ASP A 1 66 ? -52.189 -12.806 69.822 1.00 29.63 125 ASP A N 1
ATOM 533 C CA . ASP A 1 66 ? -51.663 -14.099 69.499 1.00 29.63 125 ASP A CA 1
ATOM 534 C C . ASP A 1 66 ? -50.228 -14.045 69.034 1.00 31.35 125 ASP A C 1
ATOM 535 O O . ASP A 1 66 ? -49.727 -15.003 68.454 1.00 28.36 125 ASP A O 1
ATOM 540 N N . ARG A 1 67 ? -49.569 -12.938 69.306 1.00 35.90 126 ARG A N 1
ATOM 541 C CA . ARG A 1 67 ? -48.273 -12.625 68.703 1.00 36.73 126 ARG A CA 1
ATOM 542 C C . ARG A 1 67 ? -47.236 -13.646 69.069 1.00 38.82 126 ARG A C 1
ATOM 543 O O . ARG A 1 67 ? -46.373 -13.933 68.281 1.00 37.71 126 ARG A O 1
ATOM 551 N N . ASP A 1 68 ? -47.337 -14.230 70.260 1.00 36.68 127 ASP A N 1
ATOM 552 C CA . ASP A 1 68 ? -46.272 -15.142 70.676 1.00 40.12 127 ASP A CA 1
ATOM 553 C C . ASP A 1 68 ? -46.641 -16.610 70.603 1.00 38.28 127 ASP A C 1
ATOM 554 O O . ASP A 1 68 ? -45.838 -17.460 70.930 1.00 35.67 127 ASP A O 1
ATOM 559 N N . VAL A 1 69 ? -47.858 -16.893 70.159 1.00 36.10 128 VAL A N 1
ATOM 560 C CA . VAL A 1 69 ? -48.318 -18.254 70.037 1.00 35.70 128 VAL A CA 1
ATOM 561 C C . VAL A 1 69 ? -47.624 -18.921 68.855 1.00 39.47 128 VAL A C 1
ATOM 562 O O . VAL A 1 69 ? -47.508 -18.334 67.772 1.00 40.03 128 VAL A O 1
ATOM 566 N N . GLN A 1 70 ? -47.172 -20.152 69.062 1.00 40.50 129 GLN A N 1
ATOM 567 C CA . GLN A 1 70 ? -46.542 -20.921 67.999 1.00 39.58 129 GLN A CA 1
ATOM 568 C C . GLN A 1 70 ? -47.333 -22.147 67.627 1.00 38.53 129 GLN A C 1
ATOM 569 O O . GLN A 1 70 ? -48.396 -22.364 68.147 1.00 39.48 129 GLN A O 1
ATOM 575 N N . GLY A 1 71 ? -46.755 -22.986 66.757 1.00 41.47 130 GLY A N 1
ATOM 576 C CA . GLY A 1 71 ? -47.403 -24.211 66.323 1.00 39.64 130 GLY A CA 1
ATOM 577 C C . GLY A 1 71 ? -47.373 -25.271 67.379 1.00 40.71 130 GLY A C 1
ATOM 578 O O . GLY A 1 71 ? -46.697 -25.110 68.416 1.00 43.76 130 GLY A O 1
ATOM 579 N N . GLY A 1 72 ? -48.048 -26.376 67.130 1.00 35.68 131 GLY A N 1
ATOM 580 C CA . GLY A 1 72 ? -48.171 -27.316 68.223 1.00 41.10 131 GLY A CA 1
ATOM 581 C C . GLY A 1 72 ? -47.007 -28.290 68.458 1.00 39.76 131 GLY A C 1
ATOM 582 O O . GLY A 1 72 ? -47.200 -29.258 69.181 1.00 42.01 131 GLY A O 1
ATOM 583 N N . SER A 1 73 ? -45.844 -28.108 67.809 1.00 36.78 132 SER A N 1
ATOM 584 C CA . SER A 1 73 ? -44.784 -29.138 67.899 1.00 32.71 132 SER A CA 1
ATOM 585 C C . SER A 1 73 ? -43.412 -28.532 67.957 1.00 27.46 132 SER A C 1
ATOM 586 O O . SER A 1 73 ? -42.992 -27.835 67.047 1.00 26.93 132 SER A O 1
ATOM 589 N N . THR A 1 74 ? -42.662 -28.835 68.989 1.00 24.78 133 THR A N 1
ATOM 590 C CA . THR A 1 74 ? -41.303 -28.333 69.072 1.00 26.12 133 THR A CA 1
ATOM 591 C C . THR A 1 74 ? -40.491 -29.101 68.054 1.00 26.70 133 THR A C 1
ATOM 592 O O . THR A 1 74 ? -40.900 -30.185 67.586 1.00 27.10 133 THR A O 1
ATOM 596 N N . ILE A 1 75 ? -39.312 -28.579 67.731 1.00 26.29 134 ILE A N 1
ATOM 597 C CA . ILE A 1 75 ? -38.469 -29.286 66.733 1.00 24.74 134 ILE A CA 1
ATOM 598 C C . ILE A 1 75 ? -38.144 -30.698 67.196 1.00 24.09 134 ILE A C 1
ATOM 599 O O . ILE A 1 75 ? -38.116 -31.621 66.405 1.00 24.78 134 ILE A O 1
ATOM 604 N N . THR A 1 76 ? -37.894 -30.891 68.490 1.00 24.32 135 THR A N 1
ATOM 605 C CA . THR A 1 76 ? -37.612 -32.241 69.035 1.00 23.78 135 THR A CA 1
ATOM 606 C C . THR A 1 76 ? -38.790 -33.265 68.841 1.00 27.32 135 THR A C 1
ATOM 607 O O . THR A 1 76 ? -38.570 -34.444 68.528 1.00 22.64 135 THR A O 1
ATOM 611 N N . GLN A 1 77 ? -40.018 -32.799 69.061 1.00 25.84 136 GLN A N 1
ATOM 612 C CA . GLN A 1 77 ? -41.193 -33.559 68.754 1.00 24.32 136 GLN A CA 1
ATOM 613 C C . GLN A 1 77 ? -41.317 -33.880 67.312 1.00 23.23 136 GLN A C 1
ATOM 614 O O . GLN A 1 77 ? -41.735 -34.990 66.977 1.00 23.97 136 GLN A O 1
ATOM 620 N N . GLN A 1 78 ? -41.022 -32.901 66.452 1.00 23.30 137 GLN A N 1
ATOM 621 C CA . GLN A 1 78 ? -40.993 -33.161 65.005 1.00 23.72 137 GLN A CA 1
ATOM 622 C C . GLN A 1 78 ? -39.960 -34.208 64.567 1.00 25.15 137 GLN A C 1
ATOM 623 O O . GLN A 1 78 ? -40.202 -34.933 63.608 1.00 22.81 137 GLN A O 1
ATOM 629 N N . VAL A 1 79 ? -38.785 -34.213 65.184 1.00 24.33 138 VAL A N 1
ATOM 630 C CA . VAL A 1 79 ? -37.774 -35.224 64.875 1.00 22.72 138 VAL A CA 1
ATOM 631 C C . VAL A 1 79 ? -38.321 -36.633 65.219 1.00 21.31 138 VAL A C 1
ATOM 632 O O . VAL A 1 79 ? -38.175 -37.563 64.442 1.00 27.52 138 VAL A O 1
ATOM 636 N N . VAL A 1 80 ? -38.980 -36.786 66.366 1.00 24.59 139 VAL A N 1
ATOM 637 C CA . VAL A 1 80 ? -39.553 -38.098 66.744 1.00 21.45 139 VAL A CA 1
ATOM 638 C C . VAL A 1 80 ? -40.620 -38.512 65.743 1.00 24.65 139 VAL A C 1
ATOM 639 O O . VAL A 1 80 ? -40.615 -39.642 65.163 1.00 24.65 139 VAL A O 1
ATOM 643 N N . LYS A 1 81 ? -41.558 -37.600 65.473 1.00 21.61 140 LYS A N 1
ATOM 644 C CA . LYS A 1 81 ? -42.627 -37.959 64.596 1.00 19.98 140 LYS A CA 1
ATOM 645 C C . LYS A 1 81 ? -42.088 -38.388 63.228 1.00 18.50 140 LYS A C 1
ATOM 646 O O . LYS A 1 81 ? -42.616 -39.309 62.578 1.00 20.64 140 LYS A O 1
ATOM 652 N N . ASN A 1 82 ? -41.084 -37.688 62.736 1.00 20.19 141 ASN A N 1
ATOM 653 C CA . ASN A 1 82 ? -40.518 -38.046 61.406 1.00 22.51 141 ASN A CA 1
ATOM 654 C C . ASN A 1 82 ? -39.596 -39.276 6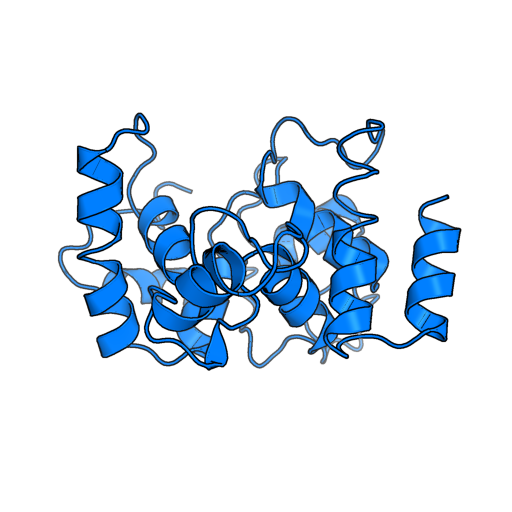1.340 1.00 20.23 141 ASN A C 1
ATOM 655 O O . ASN A 1 82 ? -39.385 -39.896 60.238 1.00 24.59 141 ASN A O 1
ATOM 660 N N . TYR A 1 83 ? -39.032 -39.629 62.489 1.00 24.72 142 TYR A N 1
ATOM 661 C CA . TYR A 1 83 ? -38.235 -40.884 62.623 1.00 23.47 142 TYR A CA 1
ATOM 662 C C . TYR A 1 83 ? -39.179 -42.128 62.667 1.00 23.22 142 TYR A C 1
ATOM 663 O O . TYR A 1 83 ? -39.013 -43.106 61.934 1.00 24.80 142 TYR A O 1
ATOM 672 N N . PHE A 1 84 ? -40.234 -42.030 63.449 1.00 20.15 143 PHE A N 1
ATOM 673 C CA . PHE A 1 84 ? -41.308 -43.022 63.384 1.00 24.38 143 PHE A CA 1
ATOM 674 C C . PHE A 1 84 ? -41.874 -43.159 61.978 1.00 22.99 143 PHE A C 1
ATOM 675 O O . PHE A 1 84 ? -41.957 -42.177 61.251 1.00 23.62 143 PHE A O 1
ATOM 683 N N . TYR A 1 85 ? -42.214 -44.392 61.587 1.00 24.22 144 TYR A N 1
ATOM 684 C CA . TYR A 1 85 ? -42.775 -44.655 60.258 1.00 24.24 144 TYR A CA 1
ATOM 685 C C . TYR A 1 85 ? -44.027 -43.803 60.121 1.00 29.24 144 TYR A C 1
ATOM 686 O O . TYR A 1 85 ? -44.697 -43.446 61.121 1.00 27.81 144 TYR A O 1
ATOM 695 N N . ASP A 1 86 ? -44.316 -43.452 58.874 1.00 28.79 145 ASP A N 1
ATOM 696 C CA . ASP A 1 86 ? -45.458 -42.661 58.525 1.00 28.61 145 ASP A CA 1
ATOM 697 C C . ASP A 1 86 ? -46.673 -43.375 59.107 1.00 30.28 145 ASP A C 1
ATOM 698 O O . ASP A 1 86 ? -46.763 -44.604 59.042 1.00 32.53 145 ASP A O 1
ATOM 703 N N . ASN A 1 87 ? -47.595 -42.627 59.686 1.00 29.98 146 ASN A N 1
ATOM 704 C CA . ASN A 1 87 ? -48.736 -43.246 60.337 1.00 31.35 146 ASN A CA 1
ATOM 705 C C . ASN A 1 87 ? -49.871 -42.250 60.489 1.00 32.52 146 ASN A C 1
ATOM 706 O O . ASN A 1 87 ? -49.677 -41.043 60.235 1.00 31.00 146 ASN A O 1
ATOM 711 N N . ASP A 1 88 ? -51.059 -42.716 60.894 1.00 31.53 147 ASP A N 1
ATOM 712 C CA . ASP A 1 88 ? -52.214 -41.783 60.934 1.00 29.44 147 ASP A CA 1
ATOM 713 C C . ASP A 1 88 ? -51.953 -40.887 6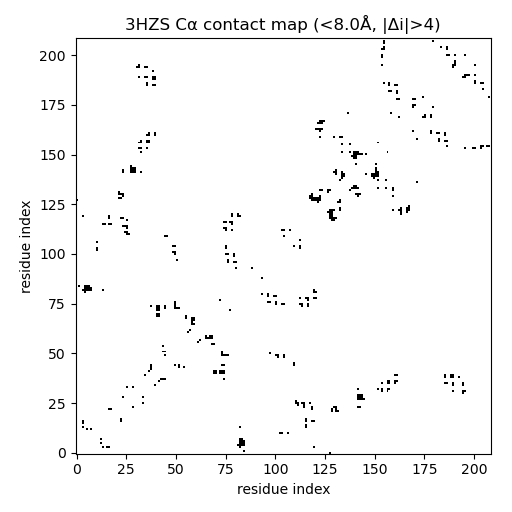2.141 1.00 26.91 147 ASP A C 1
ATOM 714 O O . ASP A 1 88 ? -51.467 -41.386 63.166 1.00 25.62 147 ASP A O 1
ATOM 719 N N . ARG A 1 89 ? -52.353 -39.617 62.066 1.00 27.36 148 ARG A N 1
ATOM 720 C CA . ARG A 1 89 ? -52.145 -38.695 63.207 1.00 23.23 148 ARG A CA 1
ATOM 721 C C . ARG A 1 89 ? -53.191 -38.853 64.267 1.00 26.84 148 ARG A C 1
ATOM 722 O O . ARG A 1 89 ? -54.379 -38.795 63.972 1.00 28.41 148 ARG A O 1
ATOM 730 N N . SER A 1 90 ? -52.777 -39.062 65.511 1.00 26.31 149 SER A N 1
ATOM 731 C CA . SER A 1 90 ? -53.764 -39.211 66.586 1.00 28.32 149 SER A CA 1
ATOM 732 C C . SER A 1 90 ? -53.208 -38.698 67.898 1.00 29.29 149 SER A C 1
ATOM 733 O O . SER A 1 90 ? -51.993 -38.507 68.005 1.00 25.09 149 SER A O 1
ATOM 736 N N . PHE A 1 91 ? -54.079 -38.515 68.895 1.00 29.39 150 PHE A N 1
ATOM 737 C CA . PHE A 1 91 ? -53.667 -38.176 70.264 1.00 32.66 150 PHE A CA 1
ATOM 738 C C . PHE A 1 91 ? -52.722 -39.218 70.851 1.00 34.98 150 PHE A C 1
ATOM 739 O O . PHE A 1 91 ? -51.719 -38.877 71.485 1.00 32.44 150 PHE A O 1
ATOM 747 N N . THR A 1 92 ? -53.044 -40.495 70.705 1.00 38.73 151 THR A N 1
ATOM 748 C CA . THR A 1 92 ? -52.184 -41.578 71.259 1.00 40.39 151 THR A CA 1
ATOM 749 C C . THR A 1 92 ? -50.755 -41.579 70.625 1.00 40.14 151 THR A C 1
ATOM 750 O O . THR A 1 92 ? -49.772 -41.724 71.328 1.00 41.06 151 THR A O 1
ATOM 754 N N . ARG A 1 93 ? -50.620 -41.384 69.315 1.00 38.94 152 ARG A N 1
ATOM 755 C CA . ARG A 1 93 ? -49.274 -41.248 68.724 1.00 35.68 152 ARG A CA 1
ATOM 756 C C . ARG A 1 93 ? -48.542 -39.955 69.134 1.00 36.26 152 ARG A C 1
ATOM 757 O O . ARG A 1 93 ? -47.381 -40.020 69.513 1.00 35.53 152 ARG A O 1
ATOM 765 N N . LYS A 1 94 ? -49.230 -38.813 69.131 1.00 33.06 153 LYS A N 1
ATOM 766 C CA . LYS A 1 94 ? -48.662 -37.562 69.671 1.00 31.28 153 LYS A CA 1
ATOM 767 C C . LYS A 1 94 ? -48.069 -37.713 71.078 1.00 29.91 153 LYS A C 1
ATOM 768 O O . LYS A 1 94 ? -46.987 -37.226 71.368 1.00 29.75 153 LYS A O 1
ATOM 774 N N . VAL A 1 95 ? -48.799 -38.356 71.975 1.00 29.03 154 VAL A N 1
ATOM 775 C CA . VAL A 1 95 ? -48.345 -38.585 73.334 1.00 30.35 154 VAL A CA 1
ATOM 776 C C . VAL A 1 95 ? -47.097 -39.466 73.394 1.00 30.73 154 VAL A C 1
ATOM 777 O O . VAL A 1 95 ? -46.189 -39.217 74.166 1.00 30.88 154 VAL A O 1
ATOM 781 N N . LYS A 1 96 ? -47.049 -40.510 72.584 1.00 30.11 155 LYS A N 1
ATOM 782 C CA . LYS A 1 96 ? -45.835 -41.331 72.523 1.00 30.87 155 LYS A CA 1
ATOM 783 C C . LYS A 1 96 ? -44.652 -40.462 72.029 1.00 28.10 155 LYS A C 1
ATOM 784 O O . LYS A 1 96 ? -43.547 -40.520 72.600 1.00 27.26 155 LYS A O 1
ATOM 790 N N . GLU A 1 97 ? -44.892 -39.636 71.012 1.00 23.02 156 GLU A N 1
ATOM 791 C CA . GLU A 1 97 ? -43.852 -38.731 70.493 1.00 24.15 156 GLU A CA 1
ATOM 792 C C . GLU A 1 97 ? -43.298 -37.768 71.555 1.00 27.04 156 GLU A C 1
ATOM 793 O O . GLU A 1 97 ? -42.090 -37.462 71.595 1.00 27.06 156 GLU A O 1
ATOM 799 N N . LEU A 1 98 ? -44.178 -37.313 72.441 1.00 30.14 157 LEU A N 1
ATOM 800 C CA . LEU A 1 98 ? -43.774 -36.427 73.571 1.00 32.82 157 LEU A CA 1
ATOM 801 C C . LEU A 1 98 ? -42.867 -37.150 74.565 1.00 30.39 157 LEU A C 1
ATOM 802 O O . LEU A 1 98 ? -41.875 -36.582 75.020 1.00 32.96 157 LEU A O 1
ATOM 807 N N A PHE A 1 99 ? -43.245 -38.381 74.909 0.50 29.56 158 PHE A N 1
ATOM 808 N N B PHE A 1 99 ? -43.213 -38.371 74.938 0.50 30.50 158 PHE A N 1
ATOM 809 C CA A PHE A 1 99 ? -42.493 -39.293 75.805 0.50 29.66 158 PHE A CA 1
ATOM 810 C CA B PHE A 1 99 ? -42.362 -39.142 75.849 0.50 31.20 158 PHE A CA 1
ATOM 811 C C A PHE A 1 99 ? -41.069 -39.536 75.287 0.50 31.08 158 PHE A C 1
ATOM 812 C C B PHE A 1 99 ? -40.983 -39.363 75.238 0.50 32.00 158 PHE A C 1
ATOM 813 O O A PHE A 1 99 ? -40.088 -39.453 76.040 0.50 28.30 158 PHE A O 1
ATOM 814 O O B PHE A 1 99 ? -39.946 -39.122 75.879 0.50 28.59 158 PHE A O 1
ATOM 829 N N . VAL A 1 100 ? -40.970 -39.830 73.989 1.00 27.78 159 VAL A N 1
ATOM 830 C CA . VAL A 1 100 ? -39.714 -40.121 73.337 1.00 28.06 159 VAL A CA 1
ATOM 831 C C . VAL A 1 100 ? -38.885 -38.851 73.146 1.00 29.64 159 VAL A C 1
ATOM 832 O O . VAL A 1 100 ? -37.665 -38.849 73.306 1.00 30.22 159 VAL A O 1
ATOM 836 N N . ALA A 1 101 ? -39.542 -37.737 72.834 1.00 30.18 160 ALA A N 1
ATOM 837 C CA . ALA A 1 101 ? -38.858 -36.436 72.792 1.00 28.65 160 ALA A CA 1
ATOM 838 C C . ALA A 1 101 ? -38.046 -36.156 74.065 1.00 28.96 160 ALA A C 1
ATOM 839 O O . ALA A 1 101 ? -36.992 -35.544 74.020 1.00 29.69 160 ALA A O 1
ATOM 841 N N . HIS A 1 102 ? -38.580 -36.553 75.196 1.00 32.26 161 HIS A N 1
ATOM 842 C CA . HIS A 1 102 ? -37.898 -36.304 76.453 1.00 33.46 161 HIS A CA 1
ATOM 843 C C . HIS A 1 102 ? -36.579 -37.145 76.460 1.00 32.02 161 HIS A C 1
ATOM 844 O O . HIS A 1 102 ? -35.569 -36.686 76.981 1.00 32.61 161 HIS A O 1
ATOM 851 N N . ARG A 1 103 ? -36.615 -38.358 75.882 1.00 27.87 162 ARG A N 1
ATOM 852 C CA . ARG A 1 103 ? -35.478 -39.266 75.833 1.00 28.58 162 ARG A CA 1
ATOM 853 C C . ARG A 1 103 ? -34.459 -38.728 74.848 1.00 30.65 162 ARG A C 1
ATOM 854 O O . ARG A 1 103 ? -33.244 -38.810 75.074 1.00 33.36 162 ARG A O 1
ATOM 862 N N . VAL A 1 104 ? -34.940 -38.187 73.739 1.00 30.09 163 VAL A N 1
ATOM 863 C CA . VAL A 1 104 ? -34.041 -37.514 72.771 1.00 27.61 163 VAL A CA 1
ATOM 864 C C . VAL A 1 104 ? -33.258 -36.294 73.349 1.00 29.83 163 VAL A C 1
ATOM 865 O O . VAL A 1 104 ? -32.051 -36.146 73.107 1.00 28.17 163 VAL A O 1
ATOM 869 N N . GLU A 1 105 ? -33.954 -35.454 74.111 1.00 29.62 164 GLU A N 1
ATOM 870 C CA . GLU A 1 105 ? -33.392 -34.278 74.797 1.00 32.67 164 GLU A CA 1
ATOM 871 C C . GLU A 1 105 ? -32.424 -34.715 75.887 1.00 34.09 164 GLU A C 1
ATOM 872 O O . GLU A 1 105 ? -31.409 -34.101 76.081 1.00 39.98 164 GLU A O 1
ATOM 878 N N . LYS A 1 106 ? -32.741 -35.784 76.595 1.00 38.82 165 LYS A N 1
ATOM 879 C CA . LYS A 1 106 ? -31.821 -36.318 77.585 1.00 39.63 165 LYS A CA 1
ATOM 880 C C . LYS A 1 106 ? -30.472 -36.747 76.979 1.00 39.74 165 LYS A C 1
ATOM 881 O O . LYS A 1 106 ? -29.419 -36.472 77.557 1.00 43.77 165 LYS A O 1
ATOM 887 N N . GLN A 1 107 ? -30.486 -37.337 75.794 1.00 37.04 166 GLN A N 1
ATOM 888 C CA . GLN A 1 107 ? -29.281 -37.886 75.188 1.00 34.13 166 GLN A CA 1
ATOM 889 C C . GLN A 1 107 ? -28.458 -36.914 74.337 1.00 36.62 166 GLN A C 1
ATOM 890 O O . GLN A 1 107 ? -27.214 -36.972 74.278 1.00 36.04 166 GLN A O 1
ATOM 896 N N . TYR A 1 108 ? -29.132 -36.001 73.661 1.00 34.24 167 TYR A N 1
ATOM 897 C CA . TYR A 1 108 ? -28.473 -35.286 72.609 1.00 35.59 167 TYR A CA 1
ATOM 898 C C . TYR A 1 108 ? -28.477 -33.835 72.934 1.00 35.34 167 TYR A C 1
ATOM 899 O O . TYR A 1 108 ? -29.337 -33.386 73.701 1.00 37.48 167 TYR A O 1
ATOM 908 N N . ASN A 1 109 ? -27.522 -33.105 72.368 1.00 35.81 168 ASN A N 1
ATOM 909 C CA . ASN A 1 109 ? -27.479 -31.645 72.551 1.00 37.00 168 ASN A CA 1
ATOM 910 C C . ASN A 1 109 ? -28.302 -31.018 71.439 1.00 34.40 168 ASN A C 1
ATOM 911 O O . ASN A 1 109 ? -28.748 -31.703 70.548 1.00 34.56 168 ASN A O 1
ATOM 916 N N . LYS A 1 110 ? -28.508 -29.716 71.501 1.00 30.87 169 LYS A N 1
ATOM 917 C CA . LYS A 1 110 ? -29.412 -29.072 70.624 1.00 32.38 169 LYS A CA 1
ATOM 918 C C . LYS A 1 110 ? -28.949 -29.113 69.178 1.00 34.63 169 LYS A C 1
ATOM 919 O O . LYS A 1 110 ? -29.786 -29.162 68.273 1.00 30.17 169 LYS A O 1
ATOM 925 N N . ASN A 1 111 ? -27.631 -29.051 68.941 1.00 31.84 170 ASN A N 1
ATOM 926 C CA . ASN A 1 111 ? -27.134 -29.104 67.576 1.00 32.05 170 ASN A CA 1
ATOM 927 C C . ASN A 1 111 ? -27.303 -30.437 66.886 1.00 25.71 170 ASN A C 1
ATOM 928 O O . ASN A 1 111 ? -27.593 -30.486 65.697 1.00 32.42 170 ASN A O 1
ATOM 933 N N . GLU A 1 112 ? -27.150 -31.517 67.634 1.00 26.47 171 GLU A N 1
ATOM 934 C CA . GLU A 1 112 ? -27.405 -32.902 67.153 1.00 24.95 171 GLU A CA 1
ATOM 935 C C . GLU A 1 112 ? -28.874 -33.042 66.795 1.00 26.45 171 GLU A C 1
ATOM 936 O O . GLU A 1 112 ? -29.222 -33.504 65.697 1.00 30.14 171 GLU A O 1
ATOM 942 N N . ILE A 1 113 ? -29.740 -32.627 67.722 1.00 27.59 172 ILE A N 1
ATOM 943 C CA . ILE A 1 113 ? -31.232 -32.632 67.452 1.00 26.21 172 ILE A CA 1
ATOM 944 C C . ILE A 1 113 ? -31.548 -31.832 66.222 1.00 24.53 172 ILE A C 1
ATOM 945 O O . ILE A 1 113 ? -32.168 -32.323 65.268 1.00 25.65 172 ILE A O 1
ATOM 950 N N . LEU A 1 114 ? -31.073 -30.604 66.181 1.00 25.93 173 LEU A N 1
ATOM 951 C CA . LEU A 1 114 ? -31.321 -29.788 64.995 1.00 26.55 173 LEU A CA 1
ATOM 952 C C . LEU A 1 114 ? -30.779 -30.449 63.746 1.00 26.31 173 LEU A C 1
ATOM 953 O O . LEU A 1 114 ? -31.405 -30.352 62.666 1.00 27.05 173 LEU A O 1
ATOM 958 N N . SER A 1 115 ? -29.644 -31.150 63.854 1.00 25.83 174 SER A N 1
ATOM 959 C CA . SER A 1 115 ? -29.088 -31.858 62.648 1.00 25.34 174 SER A CA 1
ATOM 960 C C . SER A 1 115 ? -29.986 -33.022 62.225 1.00 23.01 174 SER A C 1
ATOM 961 O O . SER A 1 115 ? -30.200 -33.244 61.037 1.00 23.98 174 SER A O 1
ATOM 964 N N . PHE A 1 116 ? -30.505 -33.785 63.202 1.00 20.57 175 PHE A N 1
ATOM 965 C CA . PHE A 1 116 ? -31.458 -34.828 62.878 1.00 22.72 175 PHE A CA 1
ATOM 966 C C . PHE A 1 116 ? -32.691 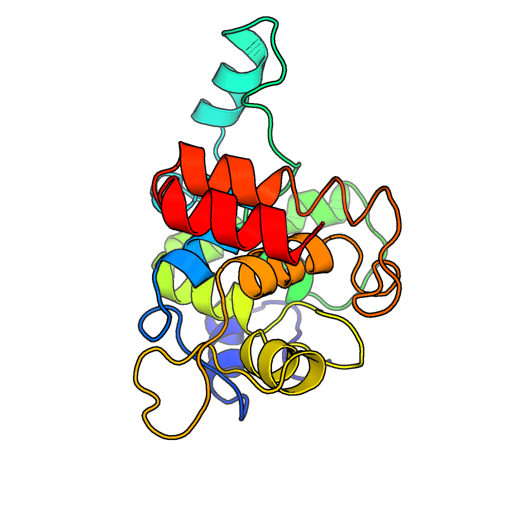-34.236 62.275 1.00 23.56 175 PHE A C 1
ATOM 967 O O . PHE A 1 116 ? -33.252 -34.836 61.369 1.00 24.00 175 PHE A O 1
ATOM 975 N N . TYR A 1 117 ? -33.147 -33.094 62.799 1.00 19.39 176 TYR A N 1
ATOM 976 C CA . TYR A 1 117 ? -34.304 -32.424 62.181 1.00 22.68 176 TYR A CA 1
ATOM 977 C C . TYR A 1 117 ? -34.109 -32.099 60.710 1.00 20.95 176 TYR A C 1
ATOM 978 O O . TYR A 1 117 ? -34.780 -32.643 59.840 1.00 23.96 176 TYR A O 1
ATOM 987 N N . LEU A 1 118 ? -33.145 -31.252 60.405 1.00 23.47 177 LEU A N 1
ATOM 988 C CA . LEU A 1 118 ? -32.965 -30.731 59.024 1.00 25.89 177 LEU A CA 1
ATOM 989 C C . LEU A 1 118 ? -32.544 -31.763 57.984 1.00 27.02 177 LEU A C 1
ATOM 990 O O . LEU A 1 118 ? -32.635 -31.552 56.739 1.00 25.63 177 LEU A O 1
ATOM 995 N N . ASN A 1 119 ? -32.033 -32.879 58.474 1.00 25.87 178 ASN A N 1
ATOM 996 C CA . ASN A 1 119 ? -31.626 -33.935 57.563 1.00 25.82 178 ASN A CA 1
ATOM 997 C C . ASN A 1 119 ? -32.565 -35.151 57.552 1.00 26.14 178 ASN A C 1
ATOM 998 O O . ASN A 1 119 ? -32.222 -36.179 57.003 1.00 26.25 178 ASN A O 1
ATOM 1003 N N . ASN A 1 120 ? -33.762 -35.057 58.118 1.00 24.99 179 ASN A N 1
ATOM 1004 C CA . ASN A 1 120 ? -34.729 -36.175 57.972 1.00 24.89 179 ASN A CA 1
ATOM 1005 C C . ASN A 1 120 ? -36.213 -35.697 58.102 1.00 26.31 179 ASN A C 1
ATOM 1006 O O . ASN A 1 120 ? -36.985 -36.232 58.885 1.00 27.20 179 ASN A O 1
ATOM 1011 N N . ILE A 1 121 ? -36.578 -34.649 57.372 1.00 25.94 180 ILE A N 1
ATOM 1012 C CA . ILE A 1 121 ? -37.961 -34.227 57.320 1.00 26.13 180 ILE A CA 1
ATOM 1013 C C . ILE A 1 121 ? -38.216 -34.034 55.799 1.00 28.52 180 ILE A C 1
ATOM 1014 O O . ILE A 1 121 ? -37.262 -33.986 54.994 1.00 26.69 180 ILE A O 1
ATOM 1019 N N . TYR A 1 122 ? -39.480 -33.975 55.381 1.00 27.33 181 TYR A N 1
ATOM 1020 C CA . TYR A 1 122 ? -39.758 -34.023 53.922 1.00 24.47 181 TYR A CA 1
ATOM 1021 C C . TYR A 1 122 ? -39.897 -32.589 53.420 1.00 26.30 181 TYR A C 1
ATOM 1022 O O . TYR A 1 122 ? -40.565 -31.729 54.043 1.00 27.21 181 TYR A O 1
ATOM 1031 N N . PHE A 1 123 ? -39.233 -32.295 52.317 1.00 27.64 182 PHE A N 1
ATOM 1032 C CA . PHE A 1 123 ? -39.221 -30.935 51.786 1.00 25.93 182 PHE A CA 1
ATOM 1033 C C . PHE A 1 123 ? -39.979 -30.917 50.472 1.00 29.22 182 PHE A C 1
ATOM 1034 O O . PHE A 1 123 ? -40.111 -29.859 49.918 1.00 34.51 182 PHE A O 1
ATOM 1042 N N . GLY A 1 124 ? -40.448 -32.060 49.961 1.00 25.05 183 GLY A N 1
ATOM 1043 C CA . GLY A 1 124 ? -41.081 -32.092 48.620 1.00 26.84 183 GLY A CA 1
ATOM 1044 C C . GLY A 1 124 ? -40.187 -32.754 47.595 1.00 29.51 183 GLY A C 1
ATOM 1045 O O . GLY A 1 124 ? -38.968 -32.849 47.799 1.00 29.69 183 GLY A O 1
ATOM 1046 N N . ASP A 1 125 ? -40.763 -33.221 46.485 1.00 28.60 184 ASP A N 1
ATOM 1047 C CA . ASP A 1 125 ? -39.981 -33.787 45.408 1.00 33.63 184 ASP A CA 1
ATOM 1048 C C . ASP A 1 125 ? -38.916 -34.764 45.918 1.00 35.59 184 ASP A C 1
ATOM 1049 O O . ASP A 1 125 ? -37.773 -34.736 45.455 1.00 35.85 184 ASP A O 1
ATOM 1054 N N . ASN A 1 126 ? -39.272 -35.641 46.839 1.00 33.46 185 ASN A N 1
ATOM 1055 C CA . ASN A 1 126 ? -38.371 -36.707 47.203 1.00 32.76 185 ASN A CA 1
ATOM 1056 C C . ASN A 1 126 ? -37.129 -36.273 47.964 1.00 33.13 185 ASN A C 1
ATOM 1057 O O . ASN A 1 126 ? -36.170 -37.029 48.030 1.00 35.01 185 ASN A O 1
ATOM 1062 N N . GLN A 1 127 ? -37.166 -35.093 48.593 1.00 28.16 186 GLN A N 1
ATOM 1063 C CA . GLN A 1 127 ? -36.008 -34.565 49.311 1.00 24.89 186 GLN A CA 1
ATOM 1064 C C . GLN A 1 127 ? -36.302 -34.639 50.782 1.00 25.44 186 GLN A C 1
ATOM 1065 O O . GLN A 1 127 ? -37.305 -34.055 51.255 1.00 23.68 186 GLN A O 1
ATOM 1071 N N . TYR A 1 128 ? -35.468 -35.409 51.483 1.00 26.38 187 TYR A N 1
ATOM 1072 C CA . TYR A 1 128 ? -35.581 -35.548 52.905 1.00 26.66 187 TYR A CA 1
ATOM 1073 C C . TYR A 1 128 ? -34.404 -34.932 53.612 1.00 25.97 187 TYR A C 1
ATOM 1074 O O . TYR A 1 128 ? -34.160 -35.250 54.775 1.00 21.21 187 TYR A O 1
ATOM 1083 N N . THR A 1 129 ? -33.633 -34.059 52.940 1.00 21.75 188 THR A N 1
ATOM 1084 C CA . THR A 1 129 ? -32.600 -33.331 53.727 1.00 22.59 188 THR A CA 1
ATOM 1085 C C . THR A 1 129 ? -32.651 -31.935 53.232 1.00 23.33 188 THR A C 1
ATOM 1086 O O . THR A 1 129 ? -33.092 -31.710 52.101 1.00 22.87 188 THR A O 1
ATOM 1090 N N . LEU A 1 130 ? -32.197 -31.008 54.065 1.00 22.24 189 LEU A N 1
ATOM 1091 C CA . LEU A 1 130 ? -32.210 -29.595 53.761 1.00 24.49 189 LEU A CA 1
ATOM 1092 C C . LEU A 1 130 ? -31.256 -29.292 52.604 1.00 25.37 189 LEU A C 1
ATOM 1093 O O . LEU A 1 130 ? -31.634 -28.615 51.639 1.00 28.76 189 LEU A O 1
ATOM 1098 N N . GLU A 1 131 ? -30.037 -29.854 52.631 1.00 29.89 190 GLU A N 1
ATOM 1099 C CA . GLU A 1 131 ? -29.106 -29.749 51.405 1.00 29.05 190 GLU A CA 1
ATOM 1100 C C . GLU A 1 131 ? -29.665 -30.339 50.081 1.00 28.91 190 GLU A C 1
ATOM 1101 O O . GLU A 1 131 ? -29.590 -29.718 48.996 1.00 31.16 190 GLU A O 1
ATOM 1107 N N . GLY A 1 132 ? -30.236 -31.537 50.121 1.00 29.47 191 GLY A N 1
ATOM 1108 C CA . GLY A 1 132 ? -30.898 -32.032 48.919 1.00 28.25 191 GLY A CA 1
ATOM 1109 C C . GLY A 1 132 ? -31.957 -31.061 48.374 1.00 30.17 191 GLY A C 1
ATOM 1110 O O . GLY A 1 132 ? -32.063 -30.848 47.161 1.00 31.83 191 GLY A O 1
ATOM 1111 N N . ALA A 1 133 ? -32.779 -30.500 49.253 1.00 29.75 192 ALA A N 1
ATOM 1112 C CA . ALA A 1 133 ? -33.818 -29.532 48.847 1.00 29.79 192 ALA A CA 1
ATOM 1113 C C . ALA A 1 133 ? -33.250 -28.211 48.264 1.00 29.34 192 ALA A C 1
ATOM 1114 O O . ALA A 1 133 ? -33.700 -27.746 47.231 1.00 27.01 192 ALA A O 1
ATOM 1116 N N . ALA A 1 134 ? -32.336 -27.579 48.987 1.00 27.75 193 ALA A N 1
ATOM 1117 C CA . ALA A 1 134 ? -31.666 -26.353 48.540 1.00 28.85 193 ALA A CA 1
ATOM 1118 C C . ALA A 1 134 ? -31.040 -26.612 47.167 1.00 31.70 193 ALA A C 1
ATOM 1119 O O . ALA A 1 134 ? -31.236 -25.834 46.200 1.00 35.09 193 ALA A O 1
ATOM 1121 N N . ASN A 1 135 ? -30.324 -27.733 47.035 1.00 35.61 194 ASN A N 1
ATOM 1122 C CA . ASN A 1 135 ? -29.671 -28.076 45.731 1.00 31.51 194 ASN A CA 1
ATOM 1123 C C . ASN A 1 135 ? -30.703 -28.246 44.640 1.00 34.16 194 ASN A C 1
ATOM 1124 O O . ASN A 1 135 ? -30.576 -27.683 43.543 1.00 33.72 194 ASN A O 1
ATOM 1129 N N . HIS A 1 136 ? -31.702 -29.075 44.935 1.00 34.13 195 HIS A N 1
ATOM 1130 C CA . HIS A 1 136 ? -32.799 -29.372 44.011 1.00 35.49 195 HIS A CA 1
ATOM 1131 C C . HIS A 1 136 ? -33.656 -28.167 43.637 1.00 35.15 195 HIS A C 1
ATOM 1132 O O . HIS A 1 136 ? -33.939 -27.970 42.479 1.00 36.25 195 HIS A O 1
ATOM 1139 N N . TYR A 1 137 ? -34.065 -27.352 44.613 1.00 33.44 196 TYR A N 1
ATOM 1140 C CA . TYR A 1 137 ? -34.989 -26.256 44.336 1.00 35.54 196 TYR A CA 1
ATOM 1141 C C . TYR A 1 137 ? -34.304 -24.993 43.773 1.00 38.27 196 TYR A C 1
ATOM 1142 O O . TYR A 1 137 ? -34.887 -24.296 42.919 1.00 35.37 196 TYR A O 1
ATOM 1151 N N . PHE A 1 138 ? -33.107 -24.708 44.293 1.00 32.95 197 PHE A N 1
ATOM 1152 C CA . PHE A 1 138 ? -32.421 -23.447 44.057 1.00 35.28 197 PHE A CA 1
ATOM 1153 C C . PHE A 1 138 ? -31.022 -23.615 43.468 1.00 35.13 197 PHE A C 1
ATOM 1154 O O . PHE A 1 138 ? -30.441 -22.648 43.025 1.00 35.67 197 PHE A O 1
ATOM 1162 N N . GLY A 1 139 ? -30.495 -24.843 43.507 1.00 34.86 198 GLY A N 1
ATOM 1163 C CA . GLY A 1 139 ? -29.086 -25.124 43.257 1.00 33.49 198 GLY A CA 1
ATOM 1164 C C . GLY A 1 139 ? -28.159 -24.357 44.167 1.00 37.50 198 GLY A C 1
ATOM 1165 O O . GLY A 1 139 ? -27.070 -23.926 43.736 1.00 34.84 198 GLY A O 1
ATOM 1166 N N . THR A 1 140 ? -28.582 -24.166 45.424 1.00 33.64 199 THR A N 1
ATOM 1167 C CA . THR A 1 140 ? -27.743 -23.536 46.445 1.00 29.04 199 THR A CA 1
ATOM 1168 C C . THR A 1 140 ? -27.402 -24.534 47.531 1.00 28.40 199 THR A C 1
ATOM 1169 O O . THR A 1 140 ? -27.898 -25.697 47.524 1.00 26.87 199 THR A O 1
ATOM 1173 N N . THR A 1 141 ? -26.547 -24.109 48.455 1.00 27.34 200 THR A N 1
ATOM 1174 C CA . THR A 1 141 ? -26.008 -25.027 49.457 1.00 26.84 200 THR A CA 1
ATOM 1175 C C . THR A 1 141 ? -26.148 -24.389 50.801 1.00 28.03 200 THR A C 1
ATOM 1176 O O . THR A 1 141 ? -26.086 -23.175 50.926 1.00 28.93 200 THR A O 1
ATOM 1180 N N . VAL A 1 142 ? -26.345 -25.220 51.837 1.00 29.83 201 VAL A N 1
ATOM 1181 C CA . VAL A 1 142 ? -26.461 -24.729 53.224 1.00 27.53 201 VAL A CA 1
ATOM 1182 C C . VAL A 1 142 ? -25.153 -25.026 53.981 1.00 33.35 201 VAL A C 1
ATOM 1183 O O . VAL A 1 142 ? -25.036 -24.777 55.162 1.00 29.73 201 VAL A O 1
ATOM 1187 N N . ASN A 1 143 ? -24.160 -25.566 53.286 1.00 35.22 202 ASN A N 1
ATOM 1188 C CA . ASN A 1 143 ? -22.844 -25.625 53.917 1.00 38.87 202 ASN A CA 1
ATOM 1189 C C . ASN A 1 143 ? -22.169 -24.262 53.874 1.00 37.79 202 ASN A C 1
ATOM 1190 O O . ASN A 1 143 ? -21.834 -23.778 52.784 1.00 35.37 202 ASN A O 1
ATOM 1195 N N . LYS A 1 144 ? -21.979 -23.655 55.051 1.00 37.94 203 LYS A N 1
ATOM 1196 C CA . LYS A 1 144 ? -21.447 -22.292 55.141 1.00 39.66 203 LYS A CA 1
ATOM 1197 C C . LYS A 1 144 ? -19.977 -22.189 54.675 1.00 45.13 203 LYS A C 1
ATOM 1198 O O . LYS A 1 144 ? -19.476 -21.060 54.532 1.00 44.38 203 LYS A O 1
ATOM 1204 N N . ASN A 1 145 ? -19.299 -23.336 54.518 1.00 45.36 204 ASN A N 1
ATOM 1205 C CA . ASN A 1 145 ? -17.908 -23.374 54.068 1.00 49.45 204 ASN A CA 1
ATOM 1206 C C . ASN A 1 145 ? -17.728 -23.505 52.569 1.00 51.63 204 ASN A C 1
ATOM 1207 O O . ASN A 1 145 ? -16.610 -23.399 52.092 1.00 54.80 204 ASN A O 1
ATOM 1212 N N . SER A 1 146 ? -18.785 -23.760 51.818 1.00 47.87 205 SER A N 1
ATOM 1213 C CA . SER A 1 146 ? -18.569 -24.058 50.441 1.00 47.42 205 SER A CA 1
ATOM 1214 C C . SER A 1 146 ? -17.900 -22.847 49.752 1.00 47.91 205 SER A C 1
ATOM 1215 O O . SER A 1 146 ? -18.268 -21.686 49.983 1.00 41.77 205 SER A O 1
ATOM 1218 N N . THR A 1 147 ? -16.897 -23.114 48.919 1.00 46.10 206 THR A N 1
ATOM 1219 C CA . THR A 1 147 ? -16.336 -22.030 48.086 1.00 51.42 206 THR A CA 1
ATOM 1220 C C . THR A 1 147 ? -16.753 -22.335 46.630 1.00 52.87 206 THR A C 1
ATOM 1221 O O . THR A 1 147 ? -16.553 -21.524 45.698 1.00 54.75 206 THR A O 1
ATOM 1225 N N . THR A 1 148 ? -17.389 -23.500 46.498 1.00 53.11 207 THR A N 1
ATOM 1226 C CA . THR A 1 148 ? -17.763 -24.101 45.222 1.00 53.86 207 THR A CA 1
ATOM 1227 C C . THR A 1 148 ? -19.176 -23.689 44.738 1.00 52.12 207 THR A C 1
ATOM 1228 O O . THR A 1 148 ? -19.390 -23.465 43.507 1.00 51.82 207 THR A O 1
ATOM 1232 N N . MET A 1 149 ? -20.107 -23.559 45.691 1.00 44.81 208 MET A N 1
ATOM 1233 C CA . MET A 1 149 ? -21.528 -23.424 45.366 1.00 40.38 208 MET A CA 1
ATOM 1234 C C . MET A 1 149 ? -22.172 -22.166 45.901 1.00 34.91 208 MET A C 1
ATOM 1235 O O . MET A 1 149 ? -21.856 -21.716 46.981 1.00 30.95 208 MET A O 1
ATOM 1240 N N . SER A 1 150 ? -23.114 -21.615 45.160 1.00 32.92 209 SER A N 1
ATOM 1241 C CA . SER A 1 150 ? -23.870 -20.475 45.662 1.00 35.59 209 SER A CA 1
ATOM 1242 C C . SER A 1 150 ? -24.548 -20.870 47.003 1.00 35.49 209 SER A C 1
ATOM 1243 O O . SER A 1 150 ? -25.077 -21.969 47.128 1.00 34.06 209 SER A O 1
ATOM 1246 N N . HIS A 1 151 ? -24.480 -19.970 47.986 1.00 35.80 210 HIS A N 1
ATOM 1247 C CA . HIS A 1 151 ? -25.024 -20.112 49.301 1.00 34.08 210 HIS A CA 1
ATOM 1248 C C . HIS A 1 151 ? -26.516 -19.771 49.383 1.00 38.25 210 HIS A C 1
ATOM 1249 O O . HIS A 1 151 ? -26.985 -18.785 48.790 1.00 35.56 210 HIS A O 1
ATOM 1256 N N . ILE A 1 152 ? -27.272 -20.588 50.128 1.00 36.03 211 ILE A N 1
ATOM 1257 C CA . ILE A 1 152 ? -28.719 -20.414 50.208 1.00 33.94 211 ILE A CA 1
ATOM 1258 C C . ILE A 1 152 ? -28.969 -19.008 50.710 1.00 29.20 211 ILE A C 1
ATOM 1259 O O . ILE A 1 152 ? -28.291 -18.545 51.644 1.00 29.36 211 ILE A O 1
ATOM 1264 N N . THR A 1 153 ? -29.901 -18.303 50.058 1.00 31.22 212 THR A N 1
ATOM 1265 C CA . THR A 1 153 ? -30.259 -16.956 50.511 1.00 32.85 212 THR A CA 1
ATOM 1266 C C . THR A 1 153 ? -31.205 -16.986 51.710 1.00 35.64 212 THR A C 1
ATOM 1267 O O . THR A 1 153 ? -31.700 -18.060 52.103 1.00 34.90 212 THR A O 1
ATOM 1271 N N . VAL A 1 154 ? -31.431 -15.812 52.289 1.00 35.75 213 VAL A N 1
ATOM 1272 C CA . VAL A 1 154 ? -32.358 -15.624 53.398 1.00 38.04 213 VAL A CA 1
ATOM 1273 C C . VAL A 1 154 ? -33.772 -16.059 52.999 1.00 39.04 213 VAL A C 1
ATOM 1274 O O . VAL A 1 154 ? -34.395 -16.816 53.722 1.00 39.87 213 VAL A O 1
ATOM 1278 N N . LEU A 1 155 ? -34.239 -15.621 51.818 1.00 39.58 214 LEU A N 1
ATOM 1279 C CA . LEU A 1 155 ? -35.555 -15.940 51.295 1.00 38.41 214 LEU A CA 1
ATOM 1280 C C . LEU A 1 155 ? -35.753 -17.425 51.104 1.00 36.66 214 LEU A C 1
ATOM 1281 O O . LEU A 1 155 ? -36.759 -18.010 51.525 1.00 36.28 214 LEU A O 1
ATOM 1286 N N . GLN A 1 156 ? -34.790 -18.040 50.435 1.00 37.56 215 GLN A N 1
ATOM 1287 C CA . GLN A 1 156 ? -34.814 -19.468 50.142 1.00 35.11 215 GLN A CA 1
ATOM 1288 C C . GLN A 1 156 ? -34.838 -20.316 51.429 1.00 32.79 215 GLN A C 1
ATOM 1289 O O . GLN A 1 156 ? -35.503 -21.345 51.470 1.00 32.71 215 GLN A O 1
ATOM 1295 N N . SER A 1 157 ? -34.106 -19.890 52.457 1.00 31.66 216 SER A N 1
ATOM 1296 C CA . SER A 1 157 ? -34.184 -20.497 53.778 1.00 34.51 216 SER A CA 1
ATOM 1297 C C . SER A 1 157 ? -35.581 -20.441 54.419 1.00 34.47 216 SER A C 1
ATOM 1298 O O . SER A 1 157 ? -35.998 -21.405 55.009 1.00 33.07 216 SER A O 1
ATOM 1301 N N . ALA A 1 158 ? -36.226 -19.270 54.381 1.00 32.80 217 ALA A N 1
ATOM 1302 C CA . ALA A 1 158 ? -37.585 -19.059 54.836 1.00 29.69 217 ALA A CA 1
ATOM 1303 C C . ALA A 1 158 ? -38.550 -19.879 54.021 1.00 29.38 217 ALA A C 1
ATOM 1304 O O . ALA A 1 158 ? -39.481 -20.462 54.559 1.00 30.04 217 ALA A O 1
ATOM 1306 N N . ILE A 1 159 ? -38.331 -19.945 52.712 1.00 26.16 218 ILE A N 1
ATOM 1307 C CA . ILE A 1 159 ? -39.206 -20.732 51.850 1.00 29.21 218 ILE A CA 1
ATOM 1308 C C . ILE A 1 159 ? -39.188 -22.226 52.234 1.00 32.67 218 ILE A C 1
ATOM 1309 O O . ILE A 1 159 ? -40.236 -22.913 52.272 1.00 30.37 218 ILE A O 1
ATOM 1314 N N . LEU A 1 160 ? -38.002 -22.750 52.529 1.00 30.98 219 LEU A N 1
ATOM 1315 C CA . LEU A 1 160 ? -37.897 -24.156 52.884 1.00 29.73 219 LEU A CA 1
ATOM 1316 C C . LEU A 1 160 ? -38.408 -24.430 54.287 1.00 27.78 219 LEU A C 1
ATOM 1317 O O . LEU A 1 160 ? -38.975 -25.464 54.518 1.00 28.34 219 LEU A O 1
ATOM 1322 N N . ALA A 1 161 ? -38.186 -23.510 55.203 1.00 27.10 220 ALA A N 1
ATOM 1323 C CA . ALA A 1 161 ? -38.689 -23.619 56.610 1.00 26.81 220 ALA A CA 1
ATOM 1324 C C . ALA A 1 161 ? -40.219 -23.588 56.727 1.00 26.96 220 ALA A C 1
ATOM 1325 O O . ALA A 1 161 ? -40.809 -24.101 57.712 1.00 29.75 220 ALA A O 1
ATOM 1327 N N . SER A 1 162 ? -40.871 -22.913 55.770 1.00 27.99 221 SER A N 1
ATOM 1328 C CA . SER A 1 162 ? -42.305 -22.838 55.706 1.00 27.66 221 SER A CA 1
ATOM 1329 C C . SER A 1 162 ? -42.784 -23.986 54.906 1.00 28.00 221 SER A C 1
ATOM 1330 O O . SER A 1 162 ? -43.842 -24.564 55.151 1.00 29.47 221 SER A O 1
ATOM 1333 N N . LYS A 1 163 ? -41.979 -24.395 53.958 1.00 25.96 222 LYS A N 1
ATOM 1334 C CA . LYS A 1 163 ? -42.444 -25.449 53.126 1.00 28.98 222 LYS A CA 1
ATOM 1335 C C . LYS A 1 163 ? -42.697 -26.785 53.858 1.00 29.11 222 LYS A C 1
ATOM 1336 O O . LYS A 1 163 ? -43.523 -27.563 53.411 1.00 27.69 222 LYS A O 1
ATOM 1342 N N . VAL A 1 164 ? -41.964 -27.070 54.934 1.00 28.73 223 VAL A N 1
ATOM 1343 C CA . VAL A 1 164 ? -42.022 -28.400 55.484 1.00 25.51 223 VAL A CA 1
ATOM 1344 C C . VAL A 1 164 ? -43.319 -28.579 56.255 1.00 28.93 223 VAL A C 1
ATOM 1345 O O . VAL A 1 164 ? -43.596 -29.689 56.780 1.00 24.19 223 VAL A O 1
ATOM 1349 N N . ASN A 1 165 ? -44.100 -27.501 56.385 1.00 25.94 224 ASN A N 1
ATOM 1350 C CA . ASN A 1 165 ? -45.441 -27.645 57.027 1.00 25.73 224 ASN A CA 1
ATOM 1351 C C . ASN A 1 165 ? -46.434 -28.328 56.081 1.00 27.73 224 ASN A C 1
ATOM 1352 O O . ASN A 1 165 ? -47.408 -28.917 56.544 1.00 27.91 224 ASN A O 1
ATOM 1357 N N . ALA A 1 166 ? -46.200 -28.253 54.767 1.00 26.74 225 ALA A N 1
ATOM 1358 C CA . ALA A 1 166 ? -47.091 -28.879 53.776 1.00 27.94 225 ALA A CA 1
ATOM 1359 C C . ALA A 1 166 ? -46.347 -29.057 52.503 1.00 30.16 225 ALA A C 1
ATOM 1360 O O . ALA A 1 166 ? -46.719 -28.443 51.497 1.00 29.47 225 ALA A O 1
ATOM 1362 N N . PRO A 1 167 ? -45.323 -29.933 52.536 1.00 29.33 226 PRO A N 1
ATOM 1363 C CA . PRO A 1 167 ? -44.313 -30.029 51.512 1.00 29.70 226 PRO A CA 1
ATOM 1364 C C . PRO A 1 167 ? -44.900 -30.497 50.188 1.00 34.99 226 PRO A C 1
ATOM 1365 O O . PRO A 1 167 ? -44.315 -30.257 49.109 1.00 36.02 226 PRO A O 1
ATOM 1369 N N . SER A 1 168 ? -46.041 -31.162 50.221 1.00 33.85 227 SER A N 1
ATOM 1370 C CA . SER A 1 168 ? -46.557 -31.735 48.966 1.00 34.43 227 SER A CA 1
ATOM 1371 C C . SER A 1 168 ? -47.499 -30.719 48.355 1.00 37.47 227 SER A C 1
ATOM 1372 O O . SER A 1 168 ? -47.999 -30.900 47.242 1.00 38.82 227 SER A O 1
ATOM 1375 N N . VAL A 1 169 ? -47.822 -29.694 49.118 1.00 35.40 228 VAL A N 1
ATOM 1376 C CA . VAL A 1 169 ? -48.846 -28.777 48.653 1.00 37.49 228 VAL A CA 1
ATOM 1377 C C . VAL A 1 169 ? -48.200 -27.440 48.305 1.00 36.19 228 VAL A C 1
ATOM 1378 O O . VAL A 1 169 ? -48.422 -26.887 47.229 1.00 36.81 228 VAL A O 1
ATOM 1382 N N . TYR A 1 170 ? -47.331 -26.957 49.184 1.00 33.66 229 TYR A N 1
ATOM 1383 C CA . TYR A 1 170 ? -46.760 -25.669 48.981 1.00 36.24 229 TYR A CA 1
ATOM 1384 C C . TYR A 1 170 ? -45.785 -25.838 47.815 1.00 39.32 229 TYR A C 1
ATOM 1385 O O . TYR A 1 170 ? -44.894 -26.694 47.839 1.00 39.19 229 TYR A O 1
ATOM 1394 N N . ASN A 1 171 ? -45.947 -25.006 46.804 1.00 40.49 230 ASN A N 1
ATOM 1395 C CA . ASN A 1 171 ? -45.203 -25.176 45.584 1.00 41.79 230 ASN A CA 1
ATOM 1396 C C . ASN A 1 171 ? -44.308 -23.976 45.339 1.00 40.89 230 ASN A C 1
ATOM 1397 O O . ASN A 1 171 ? -44.782 -22.846 45.229 1.00 36.97 230 ASN A O 1
ATOM 1402 N N . ILE A 1 172 ? -43.007 -24.233 45.287 1.00 40.71 231 ILE A N 1
ATOM 1403 C CA . ILE A 1 172 ? -42.016 -23.152 45.209 1.00 43.07 231 ILE A CA 1
ATOM 1404 C C . ILE A 1 172 ? -42.072 -22.319 43.927 1.00 45.11 231 ILE A C 1
ATOM 1405 O O . ILE A 1 172 ? -41.888 -21.091 43.962 1.00 44.28 231 ILE A O 1
ATOM 1410 N N . ASN A 1 173 ? -42.345 -23.005 42.823 1.00 45.59 232 ASN A N 1
ATOM 1411 C CA . ASN A 1 173 ? -42.498 -22.400 41.512 1.00 49.76 232 ASN A CA 1
ATOM 1412 C C . ASN A 1 173 ? -43.762 -21.576 41.299 1.00 51.91 232 ASN A C 1
ATOM 1413 O O . ASN A 1 173 ? -43.737 -20.512 40.676 1.00 51.78 232 ASN A O 1
ATOM 1418 N N . ASN A 1 174 ? -44.882 -22.076 41.800 1.00 50.81 233 ASN A N 1
ATOM 1419 C CA . ASN A 1 174 ? -46.119 -21.342 41.665 1.00 48.66 233 ASN A CA 1
ATOM 1420 C C . ASN A 1 174 ? -46.704 -21.162 43.070 1.00 46.14 233 ASN A C 1
ATOM 1421 O O . ASN A 1 174 ? -47.546 -21.941 43.491 1.00 45.06 233 ASN A O 1
ATOM 1426 N N . MET A 1 175 ? -46.231 -20.144 43.794 1.00 45.06 234 MET A N 1
ATOM 1427 C CA . MET A 1 175 ? -46.558 -19.962 45.227 1.00 43.77 234 MET A CA 1
ATOM 1428 C C . MET A 1 175 ? -47.943 -19.397 45.482 1.00 45.54 234 MET A C 1
ATOM 1429 O O . MET A 1 175 ? -48.265 -18.316 44.988 1.00 45.68 234 MET A O 1
ATOM 1434 N N . SER A 1 176 ? -48.738 -20.089 46.298 1.00 43.52 235 SER A N 1
ATOM 1435 C CA . SER A 1 176 ? -50.107 -19.663 46.609 1.00 39.57 235 SER A CA 1
ATOM 1436 C C . SER A 1 176 ? -50.004 -18.490 47.503 1.00 38.09 235 SER A C 1
ATOM 1437 O O . SER A 1 176 ? -48.951 -18.198 48.056 1.00 39.36 235 SER A O 1
ATOM 1440 N N . GLU A 1 177 ? -51.099 -17.771 47.631 1.00 35.29 236 GLU A N 1
ATOM 1441 C CA . GLU A 1 177 ? -51.113 -16.623 48.480 1.00 33.67 236 GLU A CA 1
ATOM 1442 C C . GLU A 1 177 ? -50.833 -17.111 49.916 1.00 31.65 236 GLU A C 1
ATOM 1443 O O . GLU A 1 177 ? -50.193 -16.410 50.690 1.00 35.82 236 GLU A O 1
ATOM 1449 N N . ASN A 1 178 ? -51.322 -18.285 50.290 1.00 34.08 237 ASN A N 1
ATOM 1450 C CA . ASN A 1 178 ? -51.133 -18.753 51.673 1.00 38.82 237 ASN A CA 1
ATOM 1451 C C . ASN A 1 178 ? -49.692 -19.096 51.981 1.00 32.45 237 ASN A C 1
ATOM 1452 O O . ASN A 1 178 ? -49.164 -18.680 53.005 1.00 36.39 237 ASN A O 1
ATOM 1457 N N . PHE A 1 179 ? -49.098 -19.872 51.094 1.00 32.19 238 PHE A N 1
ATOM 1458 C CA . PHE A 1 179 ? -47.631 -20.188 51.147 1.00 33.50 238 PHE A CA 1
ATOM 1459 C C . PHE A 1 179 ? -46.840 -18.861 51.214 1.00 33.31 238 PHE A C 1
ATOM 1460 O O . PHE A 1 179 ? -45.993 -18.644 52.094 1.00 33.86 238 PHE A O 1
ATOM 1468 N N . THR A 1 180 ? -47.130 -17.954 50.280 1.00 36.43 239 THR A N 1
ATOM 1469 C CA . THR A 1 180 ? -46.615 -16.591 50.426 1.00 36.30 239 THR A CA 1
ATOM 1470 C C . THR A 1 180 ? -46.746 -15.815 51.702 1.00 34.25 239 THR A C 1
ATOM 1471 O O . THR A 1 180 ? -45.753 -15.202 52.138 1.00 38.12 239 THR A O 1
ATOM 1475 N N A GLN A 1 181 ? -47.938 -15.871 52.306 0.50 34.18 240 GLN A N 1
ATOM 1476 N N B GLN A 1 181 ? -47.917 -15.771 52.355 0.50 34.73 240 GLN A N 1
ATOM 1477 C CA A GLN A 1 181 ? -48.134 -15.391 53.682 0.50 33.03 240 GLN A CA 1
ATOM 1478 C CA B GLN A 1 181 ? -47.956 -15.088 53.686 0.50 33.15 240 GLN A CA 1
ATOM 1479 C C A GLN A 1 181 ? -47.267 -16.116 54.705 0.50 31.91 240 GLN A C 1
ATOM 1480 C C B GLN A 1 181 ? -47.198 -15.826 54.802 0.50 32.16 240 GLN A C 1
ATOM 1481 O O A GLN A 1 181 ? -46.688 -15.481 55.609 0.50 35.50 240 GLN A O 1
ATOM 1482 O O B GLN A 1 181 ? -46.731 -15.201 55.793 0.50 33.68 240 GLN A O 1
ATOM 1493 N N A ARG A 1 182 ? -47.225 -17.445 54.634 0.50 31.97 241 ARG A N 1
ATOM 1494 N N B ARG A 1 182 ? -47.115 -17.152 54.700 0.50 31.92 241 ARG A N 1
ATOM 1495 C CA A ARG A 1 182 ? -46.400 -18.203 55.601 0.50 29.46 241 ARG A CA 1
ATOM 1496 C CA B ARG A 1 182 ? -46.380 -17.934 55.726 0.50 28.86 241 ARG A CA 1
ATOM 1497 C C A ARG A 1 182 ? -44.946 -17.662 55.570 0.50 29.35 241 ARG A C 1
ATOM 1498 C C B ARG A 1 182 ? -44.879 -17.607 55.604 0.50 28.99 241 ARG A C 1
ATOM 1499 O O A ARG A 1 182 ? -44.388 -17.266 56.580 0.50 31.25 241 ARG A O 1
ATOM 1500 O O B ARG A 1 182 ? -44.202 -17.334 56.591 0.50 30.52 241 ARG A O 1
ATOM 1515 N N . VAL A 1 183 ? -44.351 -17.643 54.375 1.00 32.33 242 VAL A N 1
ATOM 1516 C CA . VAL A 1 183 ? -42.946 -17.200 54.137 1.00 31.70 242 VAL A CA 1
ATOM 1517 C C . VAL A 1 183 ? -42.700 -15.762 54.639 1.00 33.39 242 VAL A C 1
ATOM 1518 O O . VAL A 1 183 ? -41.680 -15.478 55.302 1.00 35.25 242 VAL A O 1
ATOM 1522 N N A SER A 1 184 ? -43.648 -14.865 54.349 0.50 35.27 243 SER A N 1
ATOM 1523 N N B SER A 1 184 ? -43.656 -14.862 54.356 0.50 32.60 243 SER A N 1
ATOM 1524 C CA A SER A 1 184 ? -43.581 -13.482 54.812 0.50 35.99 243 SER A CA 1
ATOM 1525 C CA B SER A 1 184 ? -43.596 -13.467 54.810 0.50 30.29 243 SER A CA 1
ATOM 1526 C C A SER A 1 184 ? -43.482 -13.430 56.320 0.50 35.42 243 SER A C 1
ATOM 1527 C C B SER A 1 184 ? -43.506 -13.404 56.316 0.50 32.40 243 SER A C 1
ATOM 1528 O O A SER A 1 184 ? -42.661 -12.709 56.883 0.50 35.18 243 SER A O 1
ATOM 1529 O O B SER A 1 184 ? -42.705 -12.662 56.874 0.50 32.34 243 SER A O 1
ATOM 1534 N N . THR A 1 185 ? -44.329 -14.212 56.984 1.00 36.06 244 THR A N 1
ATOM 1535 C CA . THR A 1 185 ? -44.326 -14.289 58.450 1.00 37.48 244 THR A CA 1
ATOM 1536 C C . THR A 1 185 ? -43.010 -14.846 58.967 1.00 34.94 244 THR A C 1
ATOM 1537 O O . THR A 1 185 ? -42.445 -14.350 59.939 1.00 35.57 244 THR A O 1
ATOM 1541 N N . ASN A 1 186 ? -42.545 -15.912 58.330 1.00 35.13 245 ASN A N 1
ATOM 1542 C CA . ASN A 1 186 ? -41.209 -16.491 58.640 1.00 34.76 245 ASN A CA 1
ATOM 1543 C C . ASN A 1 186 ? -40.136 -15.402 58.612 1.00 31.97 245 ASN A C 1
ATOM 1544 O O . ASN A 1 186 ? -39.416 -15.235 59.560 1.00 34.03 245 ASN A O 1
ATOM 1549 N N . LEU A 1 187 ? -40.034 -14.651 57.499 1.00 37.45 246 LEU A N 1
ATOM 1550 C CA . LEU A 1 187 ? -39.035 -13.542 57.393 1.00 36.08 246 LEU A CA 1
ATOM 1551 C C . LEU A 1 187 ? -39.203 -12.552 58.524 1.00 35.99 246 LEU A C 1
ATOM 1552 O O . LEU A 1 187 ? -38.256 -12.129 59.168 1.00 35.55 246 LEU A O 1
ATOM 1557 N N . GLU A 1 188 ? -40.436 -12.169 58.807 1.00 38.14 247 GLU A N 1
ATOM 1558 C CA . GLU A 1 188 ? -40.580 -11.171 59.846 1.00 38.85 247 GLU A CA 1
ATOM 1559 C C . GLU A 1 188 ? -40.072 -11.728 61.136 1.00 37.83 247 GLU A C 1
ATOM 1560 O O . GLU A 1 188 ? -39.421 -11.015 61.886 1.00 40.68 247 GLU A O 1
ATOM 1566 N N . LYS A 1 189 ? -40.340 -13.010 61.405 1.00 36.59 248 LYS A N 1
ATOM 1567 C CA . LYS A 1 189 ? -39.894 -13.613 62.669 1.00 36.01 248 LYS A CA 1
ATOM 1568 C C . LYS A 1 189 ? -38.384 -13.787 62.704 1.00 36.46 248 LYS A C 1
ATOM 1569 O O . LYS A 1 189 ? -37.797 -13.655 63.750 1.00 34.27 248 LYS A O 1
ATOM 1575 N N . MET A 1 190 ? -37.773 -14.159 61.570 1.00 35.53 249 MET A N 1
ATOM 1576 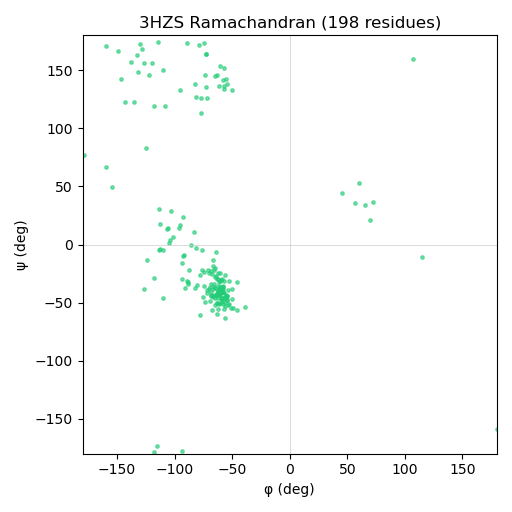C CA . MET A 1 190 ? -36.296 -14.145 61.454 1.00 34.19 249 MET A CA 1
ATOM 1577 C C . MET A 1 190 ? -35.759 -12.747 61.811 1.00 37.58 249 MET A C 1
ATOM 1578 O O . MET A 1 190 ? -34.789 -12.630 62.574 1.00 40.36 249 MET A O 1
ATOM 1583 N N . LYS A 1 191 ? -36.396 -11.680 61.308 1.00 40.81 250 LYS A N 1
ATOM 1584 C CA . LYS A 1 191 ? -35.984 -10.308 61.738 1.00 42.91 250 LYS A CA 1
ATOM 1585 C C . LYS A 1 191 ? -36.191 -10.069 63.251 1.00 43.83 250 LYS A C 1
ATOM 1586 O O . LYS A 1 191 ? -35.259 -9.733 63.986 1.00 45.17 250 LYS A O 1
ATOM 1592 N N . GLN A 1 192 ? -37.403 -10.278 63.745 1.00 45.94 251 GLN A N 1
ATOM 1593 C CA . GLN A 1 192 ? -37.645 -10.050 65.159 1.00 45.45 251 GLN A CA 1
ATOM 1594 C C . GLN A 1 192 ? -36.729 -10.838 66.058 1.00 48.72 251 GLN A C 1
ATOM 1595 O O . GLN A 1 192 ? -36.529 -10.459 67.209 1.00 47.20 251 GLN A O 1
ATOM 1601 N N . GLN A 1 193 ? -36.223 -11.985 65.596 1.00 49.56 252 GLN A N 1
ATOM 1602 C CA . GLN A 1 193 ? -35.421 -12.810 66.499 1.00 50.02 252 GLN A CA 1
ATOM 1603 C C . GLN A 1 193 ? -33.951 -12.613 66.211 1.00 49.75 252 GLN A C 1
ATOM 1604 O O . GLN A 1 193 ? -33.076 -13.295 66.769 1.00 50.14 252 GLN A O 1
ATOM 1610 N N . ASN A 1 194 ? -33.689 -11.658 65.328 1.00 49.74 253 ASN A N 1
ATOM 1611 C CA . ASN A 1 194 ? -32.339 -11.179 65.163 1.00 49.83 253 ASN A CA 1
ATOM 1612 C C . ASN A 1 194 ? -31.471 -12.209 64.448 1.00 50.78 253 ASN A C 1
ATOM 1613 O O . ASN A 1 194 ? -30.299 -12.349 64.788 1.00 51.44 253 ASN A O 1
ATOM 1618 N N . TYR A 1 195 ? -32.044 -12.926 63.473 1.00 47.22 254 TYR A N 1
ATOM 1619 C CA . TYR A 1 195 ? -31.245 -13.803 62.633 1.00 43.08 254 TYR A CA 1
ATOM 1620 C C . TYR A 1 195 ? -30.858 -13.032 61.406 1.00 43.54 254 TYR A C 1
ATOM 1621 O O . TYR A 1 195 ? -29.866 -13.325 60.790 1.00 45.12 254 TYR A O 1
ATOM 1630 N N . ILE A 1 196 ? -31.705 -12.089 61.014 1.00 41.79 255 ILE A N 1
ATOM 1631 C CA . ILE A 1 196 ? -31.418 -11.229 59.911 1.00 40.83 255 ILE A CA 1
ATOM 1632 C C . ILE A 1 196 ? -31.655 -9.772 60.380 1.00 45.29 255 ILE A C 1
ATOM 1633 O O . ILE A 1 196 ? -32.136 -9.548 61.523 1.00 42.03 255 ILE A O 1
ATOM 1638 N N . ASN A 1 197 ? -31.282 -8.818 59.524 1.00 46.61 256 ASN A N 1
ATOM 1639 C CA . ASN A 1 197 ? -31.491 -7.411 59.779 1.00 46.37 256 ASN A CA 1
ATOM 1640 C C . ASN A 1 197 ? -32.399 -6.849 58.731 1.00 49.03 256 ASN A C 1
ATOM 1641 O O . ASN A 1 197 ? -32.843 -7.577 57.800 1.00 47.63 256 ASN A O 1
ATOM 1646 N N . GLU A 1 198 ? -32.649 -5.539 58.851 1.00 50.22 257 GLU A N 1
ATOM 1647 C CA . GLU A 1 198 ? -33.614 -4.864 58.010 1.00 49.93 257 GLU A CA 1
ATOM 1648 C C . GLU A 1 198 ? -33.253 -4.971 56.537 1.00 52.39 257 GLU A C 1
ATOM 1649 O O . GLU A 1 198 ? -34.137 -5.126 55.636 1.00 54.36 257 GLU A O 1
ATOM 1655 N N . THR A 1 199 ? -31.950 -4.909 56.281 1.00 52.13 258 THR A N 1
ATOM 1656 C CA . THR A 1 199 ? -31.477 -4.907 54.912 1.00 52.23 258 THR A CA 1
ATOM 1657 C C . THR A 1 199 ? -31.860 -6.237 54.260 1.00 50.76 258 THR A C 1
ATOM 1658 O O . THR A 1 199 ? -32.610 -6.296 53.260 1.00 48.81 258 THR A O 1
ATOM 1662 N N . GLN A 1 200 ? -31.344 -7.307 54.867 1.00 49.80 259 GLN A N 1
ATOM 1663 C CA . GLN A 1 200 ? -31.694 -8.683 54.505 1.00 46.22 259 GLN A CA 1
ATOM 1664 C C . GLN A 1 200 ? -33.208 -8.913 54.426 1.00 42.19 259 GLN A C 1
ATOM 1665 O O . GLN A 1 200 ? -33.755 -9.350 53.397 1.00 42.48 259 GLN A O 1
ATOM 1671 N N . TYR A 1 201 ? -33.891 -8.582 55.513 1.00 42.41 260 TYR A N 1
ATOM 1672 C CA . TYR A 1 201 ? -35.368 -8.584 55.507 1.00 41.24 260 TYR A CA 1
ATOM 1673 C C . TYR A 1 201 ? -35.956 -7.905 54.272 1.00 43.39 260 TYR A C 1
ATOM 1674 O O . TYR A 1 201 ? -36.742 -8.525 53.514 1.00 44.86 260 TYR A O 1
ATOM 1683 N N . GLN A 1 202 ? -35.582 -6.631 54.029 1.00 45.18 261 GLN A N 1
ATOM 1684 C CA . GLN A 1 202 ? -36.138 -5.956 52.847 1.00 41.83 261 GLN A CA 1
ATOM 1685 C C . GLN A 1 202 ? -35.670 -6.622 51.577 1.00 40.87 261 GLN A C 1
ATOM 1686 O O . GLN A 1 202 ? -36.484 -6.823 50.651 1.00 38.74 261 GLN A O 1
ATOM 1692 N N . GLN A 1 203 ? -34.382 -6.980 51.482 1.00 41.20 262 GLN A N 1
ATOM 1693 C CA . GLN A 1 203 ? -33.990 -7.659 50.225 1.00 42.64 262 GLN A CA 1
ATOM 1694 C C . GLN A 1 203 ? -34.823 -8.919 49.997 1.00 43.15 262 GLN A C 1
ATOM 1695 O O . GLN A 1 203 ? -35.267 -9.207 48.866 1.00 44.09 262 GLN A O 1
ATOM 1701 N N . ALA A 1 204 ? -35.049 -9.691 51.065 1.00 45.47 263 ALA A N 1
ATOM 1702 C CA . ALA A 1 204 ? -35.840 -10.922 50.899 1.00 43.44 263 ALA A CA 1
ATOM 1703 C C . ALA A 1 204 ? -37.297 -10.613 50.583 1.00 42.41 263 ALA A C 1
ATOM 1704 O O . ALA A 1 204 ? -37.861 -11.239 49.693 1.00 44.84 263 ALA A O 1
ATOM 1706 N N . MET A 1 205 ? -37.916 -9.649 51.292 1.00 46.53 264 MET A N 1
ATOM 1707 C CA . MET A 1 205 ? -39.297 -9.241 50.943 1.00 44.57 264 MET A CA 1
ATOM 1708 C C . MET A 1 205 ? -39.393 -8.753 49.498 1.00 45.66 264 MET A C 1
ATOM 1709 O O . MET A 1 205 ? -40.330 -9.114 48.777 1.00 43.29 264 MET A O 1
ATOM 1714 N N . SER A 1 206 ? -38.398 -7.980 49.033 1.00 49.34 265 SER A N 1
ATOM 1715 C CA . SER A 1 206 ? -38.371 -7.594 47.599 1.00 53.76 265 SER A CA 1
ATOM 1716 C C . SER A 1 206 ? -38.343 -8.797 46.679 1.00 52.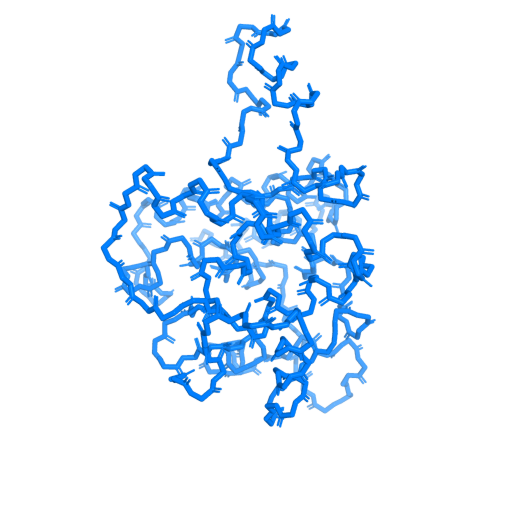68 265 SER A C 1
ATOM 1717 O O . SER A 1 206 ? -39.154 -8.903 45.759 1.00 54.32 265 SER A O 1
ATOM 1720 N N . GLN A 1 207 ? -37.409 -9.716 46.928 1.00 53.74 266 GLN A N 1
ATOM 1721 C CA . GLN A 1 207 ? -37.292 -10.885 46.066 1.00 50.92 266 GLN A CA 1
ATOM 1722 C C . GLN A 1 207 ? -38.589 -11.654 46.046 1.00 51.63 266 GLN A C 1
ATOM 1723 O O . GLN A 1 207 ? -39.005 -12.152 44.987 1.00 50.47 266 GLN A O 1
ATOM 1729 N N . LEU A 1 208 ? -39.223 -11.787 47.218 1.00 51.66 267 LEU A N 1
ATOM 1730 C CA . LEU A 1 208 ? -40.478 -12.555 47.300 1.00 52.41 267 LEU A CA 1
ATOM 1731 C C . LEU A 1 208 ? -41.568 -11.845 46.489 1.00 54.71 267 LEU A C 1
ATOM 1732 O O . LEU A 1 208 ? -42.274 -12.470 45.697 1.00 51.43 267 LEU A O 1
ATOM 1737 N N . ASN A 1 209 ? -41.688 -10.532 46.668 1.00 59.68 268 ASN A N 1
ATOM 1738 C CA . ASN A 1 209 ? -42.664 -9.756 45.862 1.00 65.05 268 ASN A CA 1
ATOM 1739 C C . ASN A 1 209 ? -42.429 -9.808 44.330 1.00 65.82 268 ASN A C 1
ATOM 1740 O O . ASN A 1 209 ? -43.385 -10.069 43.587 1.00 65.07 268 ASN A O 1
#